Protein AF-A0A0F9GGP3-F1 (afdb_monomer)

Foldseek 3Di:
DKAKDKDFDPPLVVLVVPFFKKWKWKDLDQPDDTHTQDMDTRDPPDGIDITMRPPDDQNMKMKMWTFDVVVGDIDDIDRIDGGPPVVVVVVFVVCCVVVVDPDDFFFQWDFQFKTAGPPVCQLAQVVLVPDDDDWDWQADDDPQHDDIWTFPDPHCVNRMTGTPPGGPGTDDGPVD

Nearest PDB structures (foldseek):
  4bqb-assembly2_B  TM=5.424E-01  e=1.475E-01  Mus musculus
  4bqb-assembly1_A  TM=5.433E-01  e=2.310E-01  Mus musculus
  4bq8-assembly1_A  TM=5.332E-01  e=2.310E-01  Mus musculus
  1va9-assembly1_A  TM=5.231E-01  e=1.175E+00  Homo sapiens
  5e53-assembly1_A  TM=3.117E-01  e=3.058E-01  Gallus gallus

pLDDT: mean 79.37, std 13.9, range [37.78, 97.56]

Radius of gyration: 21.4 Å; Cα contacts (8 Å, |Δi|>4): 325; chains: 1; bounding box: 48×40×57 Å

Secondary structure (DSSP, 8-state):
--EEEEEE-SSHHHHTTT-SEEEEEEESSTTS--EEEEEEE--TT--EEEEEETT--TT-EEEEEEEETTTTEEPPPPPPB-TT-HHHHHHHHHHHHHHT-S----EEEE-SSEEEE--TTTSSGGGGTSS-S---EE---GGGTT--EEE--S--TTSEEEEESPPSSPPPBTT-

Structure (mmCIF, N/CA/C/O backbone):
data_AF-A0A0F9GGP3-F1
#
_entry.id   AF-A0A0F9GGP3-F1
#
loop_
_atom_site.group_PDB
_atom_site.id
_atom_site.type_symbol
_atom_site.label_atom_id
_atom_site.label_alt_id
_atom_site.label_comp_id
_atom_site.label_asym_id
_atom_site.label_entity_id
_atom_site.label_seq_id
_atom_site.pdbx_PDB_ins_code
_atom_site.Cartn_x
_atom_site.Cartn_y
_atom_site.Cartn_z
_atom_site.occupancy
_atom_site.B_iso_or_equiv
_atom_site.auth_seq_id
_atom_site.auth_comp_id
_atom_site.auth_asym_id
_atom_site.auth_atom_id
_atom_site.pdbx_PDB_model_num
ATOM 1 N N . MET A 1 1 ? -19.950 4.400 -3.913 1.00 64.69 1 MET A N 1
ATOM 2 C CA . MET A 1 1 ? -19.723 2.936 -3.900 1.00 64.69 1 MET A CA 1
ATOM 3 C C . MET A 1 1 ? -19.278 2.622 -2.486 1.00 64.69 1 MET A C 1
ATOM 5 O O . MET A 1 1 ? -18.591 3.452 -1.928 1.00 64.69 1 MET A O 1
ATOM 9 N N . SER A 1 2 ? -19.691 1.535 -1.847 1.00 83.62 2 SER A N 1
ATOM 10 C CA . SER A 1 2 ? -19.160 1.240 -0.509 1.00 83.62 2 SER A CA 1
ATOM 11 C C . SER A 1 2 ? -17.816 0.530 -0.630 1.00 83.62 2 SER A C 1
ATOM 13 O O . SER A 1 2 ? -17.654 -0.320 -1.507 1.00 83.62 2 SER A O 1
ATOM 15 N N . VAL A 1 3 ? -16.876 0.845 0.253 1.00 86.75 3 VAL A N 1
ATOM 16 C CA . VAL A 1 3 ? -15.602 0.126 0.384 1.00 86.75 3 VAL A CA 1
ATOM 17 C C . VAL A 1 3 ? -15.436 -0.371 1.816 1.00 86.75 3 VAL A C 1
ATOM 19 O O . VAL A 1 3 ? -15.905 0.270 2.755 1.00 86.75 3 VAL A O 1
ATOM 22 N N . THR A 1 4 ? -14.780 -1.518 1.985 1.00 89.31 4 THR A N 1
ATOM 23 C CA . THR A 1 4 ? -14.463 -2.076 3.305 1.00 89.31 4 THR A CA 1
ATOM 24 C C . THR A 1 4 ? -12.984 -1.875 3.589 1.00 89.31 4 THR A C 1
ATOM 26 O O . THR A 1 4 ? -12.130 -2.385 2.864 1.00 89.31 4 THR A O 1
ATOM 29 N N . ILE A 1 5 ? -12.687 -1.134 4.649 1.00 89.94 5 ILE A N 1
ATOM 30 C CA . ILE A 1 5 ? -11.338 -0.870 5.125 1.00 89.94 5 ILE A CA 1
ATOM 31 C C . ILE A 1 5 ? -10.988 -1.948 6.144 1.00 89.94 5 ILE A C 1
ATOM 33 O O . ILE A 1 5 ? -11.758 -2.195 7.069 1.00 89.94 5 ILE A O 1
ATOM 37 N N . ARG A 1 6 ? -9.827 -2.585 5.973 1.00 86.19 6 ARG A N 1
ATOM 38 C CA . ARG A 1 6 ? -9.302 -3.568 6.923 1.00 86.19 6 ARG A CA 1
ATOM 39 C C . ARG A 1 6 ? -8.158 -2.959 7.715 1.00 86.19 6 ARG A C 1
ATOM 41 O O . ARG A 1 6 ? -7.193 -2.500 7.110 1.00 86.19 6 ARG A O 1
ATOM 48 N N . ILE A 1 7 ? -8.281 -2.971 9.036 1.00 85.00 7 ILE A N 1
ATOM 49 C CA . ILE A 1 7 ? -7.268 -2.469 9.969 1.00 85.00 7 ILE A CA 1
ATOM 50 C C . ILE A 1 7 ? -6.814 -3.640 10.830 1.00 85.00 7 ILE A C 1
ATOM 52 O O . ILE A 1 7 ? -7.633 -4.445 11.277 1.00 85.00 7 ILE A O 1
ATOM 56 N N . VAL A 1 8 ? -5.503 -3.740 11.015 1.00 82.81 8 VAL A N 1
ATOM 57 C CA . VAL A 1 8 ? -4.880 -4.697 11.923 1.00 82.81 8 VAL A CA 1
ATOM 58 C C . VAL A 1 8 ? -4.453 -3.938 13.167 1.00 82.81 8 VAL A C 1
ATOM 60 O O . VAL A 1 8 ? -3.802 -2.899 13.058 1.00 82.81 8 VAL A O 1
ATOM 63 N N . VAL A 1 9 ? -4.844 -4.443 14.332 1.00 77.94 9 VAL A N 1
ATOM 64 C CA . VAL A 1 9 ? -4.465 -3.865 15.619 1.00 77.94 9 VAL A CA 1
ATOM 65 C C . VAL A 1 9 ? -3.603 -4.872 16.356 1.00 77.94 9 VAL A C 1
ATOM 67 O O . VAL A 1 9 ? -4.078 -5.913 16.804 1.00 77.94 9 VAL A O 1
ATOM 70 N N . GLU A 1 10 ? -2.321 -4.549 16.452 1.00 76.12 10 GLU A N 1
ATOM 71 C CA . GLU A 1 10 ? -1.369 -5.278 17.282 1.00 76.12 10 GLU A CA 1
ATOM 72 C C . GLU A 1 10 ? -1.505 -4.822 18.742 1.00 76.12 10 GLU A C 1
ATOM 74 O O . GLU A 1 10 ? -1.901 -3.682 19.013 1.00 76.12 10 GLU A O 1
ATOM 79 N N . ASP A 1 11 ? -1.206 -5.728 19.675 1.00 82.44 11 ASP A N 1
ATOM 80 C CA . ASP A 1 11 ? -1.225 -5.477 21.122 1.00 82.44 11 ASP A CA 1
ATOM 81 C C . ASP A 1 11 ? -2.558 -4.902 21.639 1.00 82.44 11 ASP A C 1
ATOM 83 O O . ASP A 1 11 ? -2.602 -3.930 22.393 1.00 82.44 11 ASP A O 1
ATOM 87 N N . ILE A 1 12 ? -3.678 -5.512 21.228 1.00 86.50 12 ILE A N 1
ATOM 88 C CA . ILE A 1 12 ? -5.038 -5.047 21.551 1.00 86.50 12 ILE A CA 1
ATOM 89 C C . ILE A 1 12 ? -5.278 -4.855 23.056 1.00 86.50 12 ILE A C 1
ATOM 91 O O . ILE A 1 12 ? -5.928 -3.888 23.451 1.00 86.50 12 ILE A O 1
ATOM 95 N N . ALA A 1 13 ? -4.702 -5.721 23.896 1.00 87.06 13 ALA A N 1
ATOM 96 C CA . ALA A 1 13 ? -4.795 -5.613 25.349 1.00 87.06 13 ALA A CA 1
ATOM 97 C C . ALA A 1 13 ? -4.205 -4.289 25.862 1.00 87.06 13 ALA A C 1
ATOM 99 O O . ALA A 1 13 ? -4.817 -3.638 26.703 1.00 87.06 13 ALA A O 1
ATOM 100 N N . ASP A 1 14 ? -3.075 -3.847 25.302 1.00 89.44 14 ASP A N 1
ATOM 101 C CA . ASP A 1 14 ? -2.443 -2.578 25.670 1.00 89.44 14 ASP A CA 1
ATOM 102 C C . ASP A 1 14 ? -3.229 -1.382 25.126 1.00 89.44 14 ASP A C 1
ATOM 104 O O . ASP A 1 14 ? -3.308 -0.339 25.777 1.00 89.44 14 ASP A O 1
ATOM 108 N N . LYS A 1 15 ? -3.839 -1.515 23.940 1.00 88.75 15 LYS A N 1
ATOM 109 C CA . LYS A 1 15 ? -4.694 -0.458 23.376 1.00 88.75 15 LYS A CA 1
ATOM 110 C C . LYS A 1 15 ? -5.930 -0.224 24.232 1.00 88.75 15 LYS A C 1
ATOM 112 O O . LYS A 1 15 ? -6.221 0.930 24.531 1.00 88.75 15 LYS A O 1
ATOM 117 N N . LEU A 1 16 ? -6.581 -1.294 24.685 1.00 92.94 16 LEU A N 1
ATOM 118 C CA . LEU A 1 16 ? -7.774 -1.242 25.534 1.00 92.94 16 LEU A CA 1
ATOM 119 C C . LEU A 1 16 ? -7.530 -0.617 26.919 1.00 92.94 16 LEU A C 1
ATOM 121 O O . LEU A 1 16 ? -8.485 -0.243 27.594 1.00 92.94 16 LEU A O 1
ATOM 125 N N . LEU A 1 17 ? -6.271 -0.456 27.350 1.00 93.38 17 LEU A N 1
ATOM 126 C CA . LEU A 1 17 ? -5.949 0.286 28.577 1.00 93.38 17 LEU A CA 1
ATOM 127 C C . LEU A 1 17 ? -6.175 1.798 28.440 1.00 93.38 17 LEU A C 1
ATOM 129 O O . LEU A 1 17 ? -6.270 2.491 29.454 1.00 93.38 17 LEU A O 1
ATOM 133 N N . ILE A 1 18 ? -6.183 2.315 27.207 1.00 93.81 18 ILE A N 1
ATOM 134 C CA . ILE A 1 18 ? -6.176 3.756 26.919 1.00 93.81 18 ILE A CA 1
ATOM 135 C C . ILE A 1 18 ? -7.315 4.157 25.975 1.00 93.81 18 ILE A C 1
ATOM 137 O O . ILE A 1 18 ? -7.807 5.274 26.096 1.00 93.81 18 ILE A O 1
ATOM 141 N N . PHE A 1 19 ? -7.702 3.282 25.046 1.00 96.62 19 PHE A N 1
ATOM 142 C CA . PHE A 1 19 ? -8.619 3.566 23.943 1.00 96.62 19 PHE A CA 1
ATOM 143 C C . PHE A 1 19 ? -9.738 2.529 23.857 1.00 96.62 19 PHE A C 1
ATOM 145 O O . PHE A 1 19 ? -9.515 1.352 24.142 1.00 96.62 19 PHE A O 1
ATOM 152 N N . ASP A 1 20 ? -10.906 2.942 23.373 1.00 96.12 20 ASP A N 1
ATOM 153 C CA . ASP A 1 20 ? -12.089 2.093 23.222 1.00 96.12 20 ASP A CA 1
ATOM 154 C C . ASP A 1 20 ? -12.564 1.972 21.771 1.00 96.12 20 ASP A C 1
ATOM 156 O O . ASP A 1 20 ? -13.325 1.054 21.454 1.00 96.12 20 ASP A O 1
ATOM 160 N N . GLU A 1 21 ? -12.077 2.818 20.861 1.00 96.75 21 GLU A N 1
ATOM 161 C CA . GLU A 1 21 ? -12.477 2.769 19.458 1.00 96.75 21 GLU A CA 1
ATOM 162 C C . GLU A 1 21 ? -11.364 3.111 18.458 1.00 96.75 21 GLU A C 1
ATOM 164 O O . GLU A 1 21 ? -10.323 3.699 18.766 1.00 96.75 21 GLU A O 1
ATOM 169 N N . ILE A 1 22 ? -11.611 2.721 17.209 1.00 97.50 22 ILE A N 1
ATOM 170 C CA . ILE A 1 22 ? -10.866 3.118 16.021 1.00 97.50 22 ILE A CA 1
ATOM 171 C C . ILE A 1 22 ? -11.701 4.151 15.279 1.00 97.50 22 ILE A C 1
ATOM 173 O O . ILE A 1 22 ? -12.819 3.862 14.857 1.00 97.50 22 ILE A O 1
ATOM 177 N N . GLU A 1 23 ? -11.132 5.319 15.010 1.00 97.56 23 GLU A N 1
ATOM 178 C CA . GLU A 1 23 ? -11.730 6.279 14.093 1.00 97.56 23 GLU A CA 1
ATOM 179 C C . GLU A 1 23 ? -11.112 6.152 12.702 1.00 97.56 23 GLU A C 1
ATOM 181 O O . GLU A 1 23 ? -9.891 6.228 12.536 1.00 97.56 23 GLU A O 1
ATOM 186 N N . LEU A 1 24 ? -11.956 6.042 11.677 1.00 97.31 24 LEU A N 1
ATOM 187 C CA . LEU A 1 24 ? -11.548 6.073 10.278 1.00 97.31 24 LEU A CA 1
ATOM 188 C C . LEU A 1 24 ? -11.794 7.459 9.684 1.00 97.31 2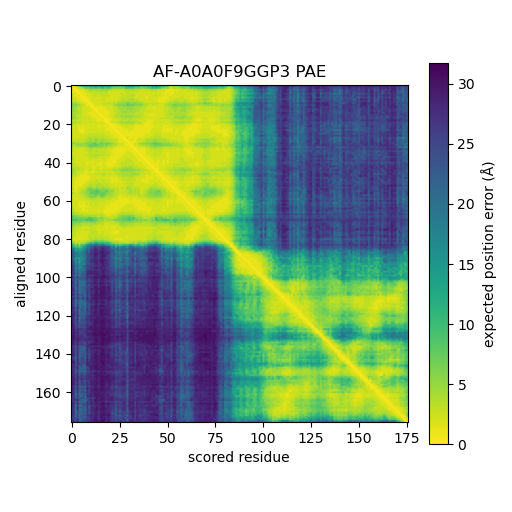4 LEU A C 1
ATOM 190 O O . LEU A 1 24 ? -12.902 7.997 9.738 1.00 97.31 24 LEU A O 1
ATOM 194 N N . HIS A 1 25 ? -10.771 8.001 9.035 1.00 97.44 25 HIS A N 1
ATOM 195 C CA . HIS A 1 25 ? -10.789 9.318 8.413 1.00 97.44 25 HIS A CA 1
ATOM 196 C C . HIS A 1 25 ? -10.481 9.229 6.924 1.00 97.44 25 HIS A C 1
ATOM 198 O O . HIS A 1 25 ? -9.673 8.403 6.504 1.00 97.44 25 HIS A O 1
ATOM 204 N N . ARG A 1 26 ? -11.084 10.105 6.116 1.00 96.06 26 ARG A N 1
ATOM 205 C CA . ARG A 1 26 ? -11.002 10.077 4.650 1.00 96.06 26 ARG A CA 1
ATOM 206 C C . ARG A 1 26 ? -10.658 11.434 4.043 1.00 96.06 26 ARG A C 1
ATOM 208 O O . ARG A 1 26 ? -11.156 12.458 4.501 1.00 96.06 26 ARG A O 1
ATOM 215 N N . SER A 1 27 ? -9.900 11.426 2.946 1.00 94.38 27 SER A N 1
ATOM 216 C CA . SER A 1 27 ? -9.634 12.591 2.096 1.00 94.38 27 SER A CA 1
ATOM 217 C C . SER A 1 27 ? -9.700 12.266 0.598 1.00 94.38 27 SER A C 1
ATOM 219 O O . SER A 1 27 ? -9.505 11.126 0.174 1.00 94.38 27 SER A O 1
ATOM 221 N N . ASP A 1 28 ? -9.926 13.290 -0.227 1.00 87.75 28 ASP A N 1
ATOM 222 C CA . ASP A 1 28 ? -9.851 13.194 -1.692 1.00 87.75 28 ASP A CA 1
ATOM 223 C C . ASP A 1 28 ? -8.406 13.213 -2.211 1.00 87.75 28 ASP A C 1
ATOM 225 O O . ASP A 1 28 ? -8.117 12.739 -3.312 1.00 87.75 28 ASP A O 1
ATOM 229 N N . THR A 1 29 ? -7.468 13.744 -1.421 1.00 83.50 29 THR A N 1
ATOM 230 C CA . THR A 1 29 ? -6.058 13.893 -1.806 1.00 83.50 29 THR A CA 1
ATOM 231 C C . THR A 1 29 ? -5.131 13.440 -0.683 1.00 83.50 29 THR A C 1
ATOM 233 O O . THR A 1 29 ? -5.513 13.429 0.481 1.00 83.50 29 THR A O 1
ATOM 236 N N . LEU A 1 30 ? -3.892 13.072 -1.026 1.00 79.62 30 LEU A N 1
ATOM 237 C CA . LEU A 1 30 ? -2.929 12.518 -0.068 1.00 79.62 30 LEU A CA 1
ATOM 238 C C . LEU A 1 30 ? -2.638 13.477 1.100 1.00 79.62 30 LEU A C 1
ATOM 240 O O . LEU A 1 30 ? -2.655 13.058 2.254 1.00 79.62 30 LEU A O 1
ATOM 244 N N . GLY A 1 31 ? -2.390 14.754 0.795 1.00 81.69 31 GLY A N 1
ATOM 245 C CA . GLY A 1 31 ? -2.094 15.807 1.776 1.00 81.69 31 GLY A CA 1
ATOM 246 C C . GLY A 1 31 ? -3.290 16.698 2.115 1.00 81.69 31 GLY A C 1
ATOM 247 O O . GLY A 1 31 ? -3.097 17.792 2.636 1.00 81.69 31 GLY A O 1
ATOM 248 N N . GLY A 1 32 ? -4.504 16.282 1.747 1.00 86.00 32 GLY A N 1
ATOM 249 C CA . GLY A 1 32 ? -5.716 17.055 1.992 1.00 86.00 32 GLY A CA 1
ATOM 250 C C . GLY A 1 32 ? -6.162 17.023 3.451 1.00 86.00 32 GLY A C 1
ATOM 251 O O . GLY A 1 32 ? -5.552 16.380 4.305 1.00 86.00 32 GLY A O 1
ATOM 252 N N . SER A 1 33 ? -7.279 17.697 3.726 1.00 94.56 33 SER A N 1
ATOM 253 C CA . SER A 1 33 ? -7.974 17.548 5.005 1.00 94.56 33 SER A CA 1
ATOM 254 C C . SER A 1 33 ? -8.637 16.171 5.064 1.00 94.56 33 SER A C 1
ATOM 256 O O . SER A 1 33 ? -9.284 15.752 4.098 1.00 94.56 33 SER A O 1
ATOM 258 N N . TYR A 1 34 ? -8.428 15.465 6.173 1.00 96.69 34 TYR A N 1
ATOM 259 C CA . TYR A 1 34 ? -9.063 14.186 6.464 1.00 96.69 34 TYR A CA 1
ATOM 260 C C . TYR A 1 34 ? -10.235 14.437 7.410 1.00 96.69 34 TYR A C 1
ATOM 262 O O . TYR A 1 34 ? -10.066 15.101 8.430 1.00 96.69 34 TYR A O 1
ATOM 270 N N . ALA A 1 35 ? -11.412 13.928 7.056 1.00 97.06 35 ALA A N 1
ATOM 271 C CA . ALA A 1 35 ? -12.613 14.004 7.880 1.00 97.06 35 ALA A CA 1
ATOM 272 C C . ALA A 1 35 ? -12.983 12.611 8.388 1.00 97.06 35 ALA A C 1
ATOM 274 O O . ALA A 1 35 ? -12.889 11.645 7.627 1.00 97.06 35 ALA A O 1
ATOM 275 N N . GLN A 1 36 ? -13.432 12.514 9.637 1.00 97.00 36 GLN A N 1
ATOM 276 C CA . GLN A 1 36 ? -13.941 11.271 10.206 1.00 97.00 36 GLN A CA 1
ATOM 277 C C . GLN A 1 36 ? -15.177 10.809 9.428 1.00 97.00 36 GLN A C 1
ATOM 279 O O . GLN A 1 36 ? -16.073 11.601 9.130 1.00 97.00 36 GLN A O 1
ATOM 284 N N . VAL A 1 37 ? -15.204 9.529 9.070 1.00 96.88 37 VAL A N 1
ATOM 285 C CA . VAL A 1 37 ? -16.282 8.926 8.271 1.00 96.88 37 VAL A CA 1
ATOM 286 C C . VAL A 1 37 ? -16.928 7.722 8.941 1.00 96.88 37 VAL A C 1
ATOM 288 O O . VAL A 1 37 ? -18.059 7.393 8.593 1.00 96.88 37 VAL A O 1
ATOM 291 N N . ALA A 1 38 ? -16.237 7.069 9.875 1.00 96.38 38 ALA A N 1
ATOM 292 C CA . ALA A 1 38 ? -16.747 5.921 10.615 1.00 96.38 38 ALA A CA 1
ATOM 293 C C . ALA A 1 38 ? -15.944 5.700 11.905 1.00 96.38 38 ALA A C 1
ATOM 295 O O . ALA A 1 38 ? -14.806 6.166 12.011 1.00 96.38 38 ALA A O 1
ATOM 296 N N . THR A 1 39 ? -16.531 4.957 12.840 1.00 96.31 39 THR A N 1
ATOM 297 C CA . THR A 1 39 ? -15.856 4.412 14.023 1.00 96.31 39 THR A CA 1
ATOM 298 C C . THR A 1 39 ? -16.128 2.918 14.152 1.00 96.31 39 THR A C 1
ATOM 300 O O . THR A 1 39 ? -17.070 2.402 13.546 1.00 96.31 39 THR A O 1
ATOM 303 N N . GLU A 1 40 ? -15.280 2.225 14.902 1.00 97.06 40 GLU A N 1
ATOM 304 C CA . GLU A 1 40 ? -15.423 0.807 15.231 1.00 97.06 40 GLU A CA 1
ATOM 305 C C . GLU A 1 40 ? -14.885 0.559 16.639 1.00 97.06 40 GLU A C 1
ATOM 307 O O . GLU A 1 40 ? -13.778 0.996 16.954 1.00 97.06 40 GLU A O 1
ATOM 312 N N . SER A 1 41 ? -15.643 -0.138 17.483 1.00 96.94 41 SER A N 1
ATOM 313 C CA . SER A 1 41 ? -15.221 -0.408 18.860 1.00 96.94 41 SER A CA 1
ATOM 314 C C . SER A 1 41 ? -14.070 -1.410 18.894 1.00 96.94 41 SER A C 1
ATOM 316 O O . SER A 1 41 ? -14.088 -2.421 18.192 1.00 96.94 41 SER A O 1
ATOM 318 N N . LEU A 1 42 ? -13.081 -1.153 19.746 1.00 94.94 42 LEU A N 1
ATOM 319 C CA . LEU A 1 42 ? -12.057 -2.129 20.089 1.00 94.94 42 LEU A CA 1
ATOM 320 C C . LEU A 1 42 ? -12.679 -3.241 20.942 1.00 94.94 42 LEU A C 1
ATOM 322 O O . LEU A 1 42 ? -13.591 -3.020 21.736 1.00 94.94 42 LEU A O 1
ATOM 326 N N . VAL A 1 43 ? -12.190 -4.463 20.754 1.00 94.50 43 VAL A N 1
ATOM 327 C CA . VAL A 1 43 ? -12.744 -5.676 21.364 1.00 94.50 43 VAL A CA 1
ATOM 328 C C . VAL A 1 43 ? -11.574 -6.544 21.790 1.00 94.50 43 VAL A C 1
ATOM 330 O O . VAL A 1 43 ? -10.616 -6.698 21.034 1.00 94.50 43 VAL A O 1
ATOM 333 N N . GLU A 1 44 ? -11.642 -7.091 22.999 1.00 90.75 44 GLU A N 1
ATOM 334 C CA . GLU A 1 44 ? -10.621 -8.002 23.517 1.00 90.75 44 GLU A CA 1
ATOM 335 C C . GLU A 1 44 ? -10.440 -9.210 22.582 1.00 90.75 44 GLU A C 1
ATOM 337 O O . GLU A 1 44 ? -11.394 -9.681 21.961 1.00 90.75 44 GLU A O 1
ATOM 342 N N . ASP A 1 45 ? -9.198 -9.674 22.437 1.00 85.69 45 ASP A N 1
ATOM 343 C CA . ASP A 1 45 ? -8.804 -10.776 21.546 1.00 85.69 45 ASP A CA 1
ATOM 344 C C . ASP A 1 45 ? -9.141 -10.588 20.049 1.00 85.69 45 ASP A C 1
ATOM 346 O O . ASP A 1 45 ? -9.019 -11.527 19.253 1.00 85.69 45 ASP A O 1
ATOM 350 N N . GLN A 1 46 ? -9.511 -9.377 19.615 1.00 85.44 46 GLN A N 1
ATOM 351 C CA . GLN A 1 46 ? -9.749 -9.071 18.207 1.00 85.44 46 GLN A CA 1
ATOM 352 C C . GLN A 1 46 ? -8.547 -8.374 17.564 1.00 85.44 46 GLN A C 1
ATOM 354 O O . GLN A 1 46 ? -8.090 -7.318 17.985 1.00 85.44 46 GLN A O 1
ATOM 359 N N . PHE A 1 47 ? -8.066 -8.970 16.475 1.00 72.19 47 PHE A N 1
ATOM 360 C CA . PHE A 1 47 ? -6.894 -8.488 15.740 1.00 72.19 47 PHE A CA 1
ATOM 361 C C . PHE A 1 47 ? -7.250 -7.815 14.405 1.00 72.19 47 PHE A C 1
ATOM 363 O O . PHE A 1 47 ? -6.561 -6.905 13.948 1.00 72.19 47 PHE A O 1
ATOM 370 N N . TYR A 1 48 ? -8.338 -8.259 13.765 1.00 83.69 48 TYR A N 1
ATOM 371 C CA . TYR A 1 48 ? -8.771 -7.784 12.450 1.00 83.69 48 TYR A CA 1
ATOM 372 C C . TYR A 1 48 ? -10.079 -7.002 12.561 1.00 83.69 48 TYR A C 1
ATOM 374 O O . TYR A 1 48 ? -11.096 -7.539 13.001 1.00 83.69 48 TYR A O 1
ATOM 382 N N . TYR A 1 49 ? -10.074 -5.764 12.079 1.00 89.75 49 TYR A N 1
ATOM 383 C CA . TYR A 1 49 ? -11.241 -4.884 12.042 1.00 89.75 49 TYR A CA 1
ATOM 384 C C . TYR A 1 49 ? -11.650 -4.606 10.600 1.00 89.75 49 TYR A C 1
ATOM 386 O O . TYR A 1 49 ? -10.800 -4.509 9.712 1.00 89.75 49 TYR A O 1
ATOM 394 N N . SER A 1 50 ? -12.956 -4.516 10.351 1.00 91.88 50 SER A N 1
ATOM 395 C CA . SER A 1 50 ? -13.525 -4.279 9.020 1.00 91.88 50 SER A CA 1
ATOM 396 C C . SER A 1 50 ? -14.557 -3.162 9.079 1.00 91.88 50 SER A C 1
ATOM 398 O O . SER A 1 50 ? -15.696 -3.397 9.458 1.00 91.88 50 SER A O 1
ATOM 400 N N . ILE A 1 51 ? -14.167 -1.968 8.640 1.00 94.94 51 ILE A N 1
ATOM 401 C CA . ILE A 1 51 ? -14.996 -0.760 8.704 1.00 94.94 51 ILE A CA 1
ATOM 402 C C . ILE A 1 51 ? -15.556 -0.464 7.313 1.00 94.94 51 ILE A C 1
ATOM 404 O O . ILE A 1 51 ? -14.806 -0.385 6.337 1.00 94.94 51 ILE A O 1
ATOM 408 N N . VAL A 1 52 ? -16.874 -0.307 7.193 1.00 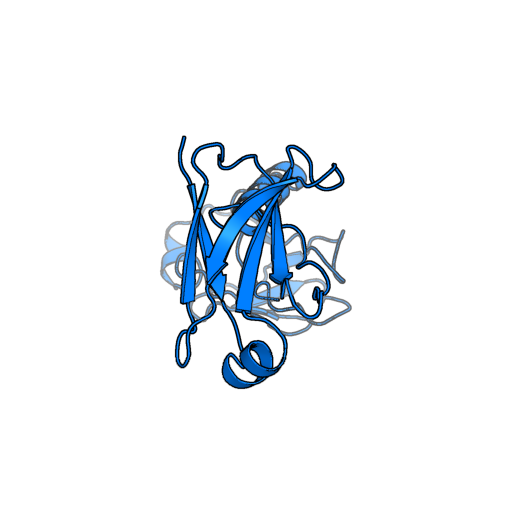93.62 52 VAL A N 1
ATOM 409 C CA . VAL A 1 52 ? -17.527 0.010 5.914 1.00 93.62 52 VAL A CA 1
ATOM 410 C C . VAL A 1 52 ? -17.673 1.520 5.755 1.00 93.62 52 VAL A C 1
ATOM 412 O O . VAL A 1 52 ? -18.360 2.167 6.537 1.00 93.62 52 VAL A O 1
ATOM 415 N N . ASP A 1 53 ? -17.096 2.073 4.688 1.00 94.00 53 ASP A N 1
ATOM 416 C CA . ASP A 1 53 ? -17.317 3.459 4.274 1.00 94.00 53 ASP A CA 1
ATOM 417 C C . ASP A 1 53 ? -18.242 3.506 3.049 1.00 94.00 53 ASP A C 1
ATOM 419 O O . ASP A 1 53 ? -17.861 3.137 1.933 1.00 94.00 53 ASP A O 1
ATOM 423 N N . SER A 1 54 ? -19.473 3.982 3.251 1.00 91.25 54 SER A N 1
ATOM 424 C CA . SER A 1 54 ? -20.504 4.077 2.209 1.00 91.25 54 SER A CA 1
ATOM 425 C C . SER A 1 54 ? -20.230 5.167 1.163 1.00 91.25 54 SER A C 1
ATOM 427 O O . SER A 1 54 ? -20.706 5.063 0.028 1.00 91.25 54 SER A O 1
ATOM 429 N N . GLY A 1 55 ? -19.447 6.192 1.518 1.00 87.94 55 GLY A N 1
ATOM 430 C CA . GLY A 1 55 ? -19.066 7.292 0.626 1.00 87.94 55 GLY A CA 1
ATOM 431 C C . GLY A 1 55 ? -17.698 7.108 -0.036 1.00 87.94 55 GLY A C 1
ATOM 432 O O . GLY A 1 55 ? -17.227 8.015 -0.726 1.00 87.94 55 GLY A O 1
ATOM 433 N N . GLY A 1 56 ? -17.042 5.978 0.220 1.00 87.00 56 GLY A N 1
ATOM 434 C CA . GLY A 1 56 ? -15.686 5.714 -0.228 1.00 87.00 56 GLY A CA 1
ATOM 435 C C . GLY A 1 56 ? -15.575 5.287 -1.688 1.00 87.00 56 GLY A C 1
ATOM 436 O O . GLY A 1 56 ? -16.555 5.057 -2.391 1.00 87.00 56 GLY A O 1
ATOM 437 N N . ASP A 1 57 ? -14.341 5.191 -2.165 1.00 82.25 57 ASP A N 1
ATOM 438 C CA . ASP A 1 57 ? -13.978 4.537 -3.422 1.00 82.25 57 ASP A CA 1
ATOM 439 C C . ASP A 1 57 ? -12.455 4.309 -3.458 1.00 82.25 57 ASP A C 1
ATOM 441 O O . ASP A 1 57 ? -11.720 4.742 -2.568 1.00 82.25 57 ASP A O 1
ATOM 445 N N . ILE A 1 58 ? -11.962 3.642 -4.504 1.00 77.44 58 ILE A N 1
ATOM 446 C CA . ILE A 1 58 ? -10.534 3.317 -4.686 1.00 77.44 58 ILE A CA 1
ATOM 447 C C . ILE A 1 58 ? -9.615 4.549 -4.850 1.00 77.44 58 ILE A C 1
ATOM 449 O O . ILE A 1 58 ? -8.387 4.445 -4.785 1.00 77.44 58 ILE A O 1
ATOM 453 N N . ASN A 1 59 ? -10.174 5.733 -5.099 1.00 81.31 59 ASN A N 1
ATOM 454 C CA . ASN A 1 59 ? -9.434 6.983 -5.237 1.00 81.31 59 ASN A CA 1
ATOM 455 C C . ASN A 1 59 ? -9.371 7.797 -3.943 1.00 81.31 59 ASN A C 1
ATOM 457 O O . ASN A 1 59 ? -8.581 8.744 -3.886 1.00 81.31 59 ASN A O 1
ATOM 461 N N . LYS A 1 60 ? -10.139 7.429 -2.917 1.00 84.19 60 LYS A N 1
ATOM 462 C CA . LYS A 1 60 ? -10.088 8.077 -1.608 1.00 84.19 60 LYS A CA 1
ATOM 463 C C . LYS A 1 60 ? -8.865 7.624 -0.822 1.00 84.19 60 LYS A C 1
ATOM 465 O O . LYS A 1 60 ? -8.415 6.484 -0.939 1.00 84.19 60 LYS A O 1
ATOM 470 N N . TRP A 1 61 ? -8.322 8.548 -0.043 1.00 89.19 61 TRP A N 1
ATOM 471 C CA . TRP A 1 61 ? -7.252 8.299 0.911 1.00 89.19 61 TRP A CA 1
ATOM 472 C C . TRP A 1 61 ? -7.829 8.155 2.307 1.00 89.19 61 TRP A C 1
ATOM 474 O O . TRP A 1 61 ? -8.779 8.855 2.647 1.00 89.19 61 TRP A O 1
ATOM 484 N N . TYR A 1 62 ? -7.227 7.288 3.108 1.00 93.38 62 TYR A N 1
ATOM 485 C CA . TYR A 1 62 ? -7.676 6.958 4.448 1.00 93.38 62 TYR A CA 1
ATOM 486 C C . TYR A 1 62 ? -6.542 7.079 5.454 1.00 93.38 62 TYR A C 1
ATOM 488 O O . TYR A 1 62 ? -5.384 6.842 5.119 1.00 93.38 62 TYR A O 1
ATOM 496 N N . LYS A 1 63 ? -6.900 7.436 6.681 1.00 94.88 63 LYS A N 1
ATOM 497 C CA . LYS A 1 63 ? -6.080 7.323 7.888 1.00 94.88 63 LYS A CA 1
ATOM 498 C C . LYS A 1 63 ? -6.951 6.750 8.990 1.00 94.88 63 LYS A C 1
ATOM 500 O O . LYS A 1 63 ? -8.166 6.942 8.956 1.00 94.88 63 LYS A O 1
ATOM 505 N N . TYR A 1 64 ? -6.346 6.101 9.969 1.00 95.75 64 TYR A N 1
ATOM 506 C CA . TYR A 1 64 ? -7.046 5.753 11.199 1.00 95.75 64 TYR A CA 1
ATOM 507 C C . TYR A 1 64 ? -6.269 6.230 12.423 1.00 95.75 64 TYR A C 1
ATOM 509 O O . TYR A 1 64 ? -5.082 6.542 12.323 1.00 95.75 64 TYR A O 1
ATOM 517 N N . ARG A 1 65 ? -6.947 6.308 13.563 1.00 95.50 65 ARG A N 1
ATOM 518 C CA . ARG A 1 65 ? -6.345 6.511 14.887 1.00 95.50 65 ARG A CA 1
ATOM 519 C C . ARG A 1 65 ? -7.171 5.782 15.941 1.00 95.50 65 ARG A C 1
ATOM 521 O O . ARG A 1 65 ? -8.327 5.457 15.681 1.00 95.50 65 ARG A O 1
ATOM 528 N N . PHE A 1 66 ? -6.586 5.561 17.109 1.00 96.88 66 PHE A N 1
ATOM 529 C CA . PHE A 1 66 ? -7.304 5.084 18.286 1.00 96.88 66 PHE A CA 1
ATOM 530 C C . PHE A 1 66 ? -7.822 6.270 19.096 1.00 96.88 66 PHE A C 1
ATOM 532 O O . PHE A 1 66 ? -7.131 7.290 19.206 1.00 96.88 66 PHE A O 1
ATOM 539 N N . HIS A 1 67 ? -9.027 6.135 19.635 1.00 96.62 67 HIS A N 1
ATOM 540 C CA . HIS A 1 67 ? -9.735 7.184 20.354 1.00 96.62 67 HIS A CA 1
ATOM 541 C C . HIS A 1 67 ? -10.330 6.655 21.664 1.00 96.62 67 HIS A C 1
ATOM 543 O O . HIS A 1 67 ? -10.612 5.467 21.793 1.00 96.62 67 HIS A O 1
ATOM 549 N N . GLN A 1 68 ? -10.455 7.564 22.627 1.00 95.62 68 GLN A N 1
ATOM 550 C CA . GLN A 1 68 ? -11.202 7.436 23.872 1.00 95.62 68 GLN A CA 1
ATOM 551 C C . GLN A 1 68 ? -11.900 8.771 24.101 1.00 95.62 68 GLN A C 1
ATOM 553 O O . GLN A 1 68 ? -11.223 9.804 24.111 1.00 95.62 68 GLN A O 1
ATOM 558 N N . ASP A 1 69 ? -13.212 8.770 24.332 1.00 90.75 69 ASP A N 1
ATOM 559 C CA . ASP A 1 69 ? -13.947 10.024 24.556 1.00 90.75 69 ASP A CA 1
ATOM 560 C C . ASP A 1 69 ? -13.731 10.549 25.989 1.00 90.75 69 ASP A C 1
ATOM 562 O O . ASP A 1 69 ? -13.537 11.747 26.222 1.00 90.75 69 ASP A O 1
ATOM 566 N N . VAL A 1 70 ? -13.692 9.640 26.977 1.00 86.06 70 VAL A N 1
ATOM 567 C CA . VAL A 1 70 ? -13.532 9.986 28.400 1.00 86.06 70 VAL A CA 1
ATOM 568 C C . VAL A 1 70 ? -12.566 9.033 29.129 1.00 86.06 70 VAL A C 1
ATOM 570 O O . VAL A 1 70 ? -12.895 7.857 29.283 1.00 86.06 70 VAL A O 1
ATOM 573 N N . PRO A 1 71 ? -11.427 9.530 29.662 1.00 87.50 71 PRO A N 1
ATOM 574 C CA . PRO A 1 71 ? -10.854 10.848 29.377 1.00 87.50 71 PRO A CA 1
ATOM 575 C C . PRO A 1 71 ? -10.484 10.966 27.895 1.00 87.50 71 PRO A C 1
ATOM 577 O O . PRO A 1 71 ? -10.069 9.982 27.292 1.00 87.50 71 PRO A O 1
ATOM 580 N N . LEU A 1 72 ? -10.592 12.173 27.333 1.00 93.31 72 LEU A N 1
ATOM 581 C CA . LEU A 1 72 ? -10.292 12.387 25.920 1.00 93.31 72 LEU A CA 1
ATOM 582 C C . LEU A 1 72 ? -8.831 12.035 25.619 1.00 93.31 72 LEU A C 1
ATOM 584 O O . LEU A 1 72 ? -7.916 12.749 26.043 1.00 93.31 72 LEU A O 1
ATOM 588 N N . ALA A 1 73 ? -8.621 10.975 24.847 1.00 94.56 73 ALA A N 1
ATOM 589 C CA . ALA A 1 73 ? -7.310 10.544 24.391 1.00 94.56 73 ALA A CA 1
ATOM 590 C C . ALA A 1 73 ? -7.372 10.164 22.912 1.00 94.56 73 ALA A C 1
ATOM 592 O O . ALA A 1 73 ? -8.314 9.535 22.445 1.00 94.56 73 ALA A O 1
ATOM 593 N N . ASN A 1 74 ? -6.346 10.555 22.159 1.00 94.94 74 ASN A N 1
ATOM 594 C CA . ASN A 1 74 ? -6.185 10.162 20.766 1.00 94.94 74 ASN A CA 1
ATOM 595 C C . ASN A 1 74 ? -4.759 9.669 20.561 1.00 94.94 74 ASN A C 1
ATOM 597 O O . ASN A 1 74 ? -3.818 10.307 21.037 1.00 94.94 74 ASN A O 1
ATOM 601 N N . SER A 1 75 ? -4.595 8.577 19.820 1.00 93.50 75 SER A N 1
ATOM 602 C CA . SER A 1 75 ? -3.289 8.237 19.266 1.00 93.50 75 SER A CA 1
ATOM 603 C C . SER A 1 75 ? -2.923 9.185 18.122 1.00 93.50 75 SER A C 1
ATOM 605 O O . SER A 1 75 ? -3.775 9.889 17.564 1.00 93.50 75 SER A O 1
ATOM 607 N N . ASP A 1 76 ? -1.660 9.131 17.703 1.00 92.62 76 ASP A N 1
ATOM 608 C CA . ASP A 1 76 ? -1.273 9.654 16.398 1.00 92.62 76 ASP A CA 1
ATOM 609 C C . ASP A 1 76 ? -2.045 8.935 15.282 1.00 92.62 76 ASP A C 1
ATOM 611 O O . ASP A 1 76 ? -2.496 7.791 15.432 1.00 92.62 76 ASP A O 1
ATOM 615 N N . TYR A 1 77 ? -2.205 9.622 14.153 1.00 91.31 77 TYR A N 1
ATOM 616 C CA . TYR A 1 77 ? -2.771 9.017 12.954 1.00 91.31 77 TYR A CA 1
ATOM 617 C C . TYR A 1 77 ? -1.801 8.018 12.328 1.00 91.31 77 TYR A C 1
ATOM 619 O O . TYR A 1 77 ? -0.594 8.252 12.290 1.00 91.31 77 TYR A O 1
ATOM 627 N N . SER A 1 78 ? -2.358 6.977 11.715 1.00 87.25 78 SER A N 1
ATOM 628 C CA . SER A 1 78 ? -1.636 6.123 10.781 1.00 87.25 78 SER A CA 1
ATOM 629 C C . SER A 1 78 ? -1.084 6.921 9.595 1.00 87.25 78 SER A C 1
ATOM 631 O O . SER A 1 78 ? -1.585 7.999 9.231 1.00 87.25 78 SER A O 1
ATOM 633 N N . ASP A 1 79 ? -0.127 6.316 8.895 1.00 84.62 79 ASP A N 1
ATOM 634 C CA . ASP A 1 79 ? 0.221 6.769 7.556 1.00 8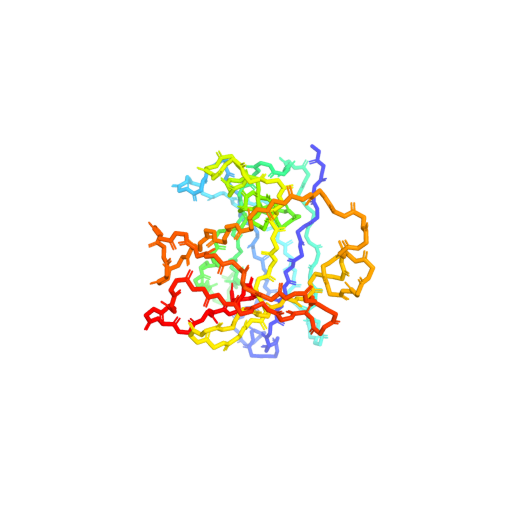4.62 79 ASP A CA 1
ATOM 635 C C . ASP A 1 79 ? -1.003 6.706 6.629 1.00 84.62 79 ASP A C 1
ATOM 637 O O . ASP A 1 79 ? -1.863 5.828 6.782 1.00 84.62 79 ASP A O 1
ATOM 641 N N . PRO A 1 80 ? -1.133 7.647 5.677 1.00 86.88 80 PRO A N 1
ATOM 642 C CA . PRO A 1 80 ? -2.244 7.633 4.746 1.00 86.88 80 PRO A CA 1
ATOM 643 C C . PRO A 1 80 ? -2.146 6.496 3.722 1.00 86.88 80 PRO A C 1
ATOM 645 O O . PRO A 1 80 ? -1.117 6.296 3.079 1.00 86.88 80 PRO A O 1
ATOM 648 N N . PHE A 1 81 ? -3.261 5.803 3.499 1.00 80.25 81 PHE A N 1
ATOM 649 C CA . PHE A 1 81 ? -3.365 4.646 2.605 1.00 80.25 81 PHE A CA 1
ATOM 650 C C . PHE A 1 81 ? -4.609 4.717 1.703 1.00 80.25 81 PHE A C 1
ATOM 652 O O . PHE A 1 81 ? -5.421 5.634 1.797 1.00 80.25 81 PHE A O 1
ATOM 659 N N . ARG A 1 82 ? -4.765 3.752 0.788 1.00 81.06 82 ARG A N 1
ATOM 660 C CA . ARG A 1 82 ? -5.972 3.565 -0.039 1.00 81.06 82 ARG A CA 1
ATOM 661 C C . ARG A 1 82 ? -6.459 2.121 0.047 1.00 81.06 82 ARG A C 1
ATOM 663 O O . ARG A 1 82 ? -5.649 1.215 0.242 1.00 81.06 82 ARG A O 1
ATOM 670 N N . VAL A 1 83 ? -7.757 1.910 -0.157 1.00 69.94 83 VAL A N 1
ATOM 671 C CA . VAL A 1 83 ? -8.373 0.570 -0.203 1.00 69.94 83 VAL A CA 1
ATOM 672 C C . VAL A 1 83 ? -7.817 -0.237 -1.388 1.00 69.94 83 VAL A C 1
ATOM 674 O O . VAL A 1 83 ? -7.551 0.343 -2.436 1.00 69.94 83 VAL A O 1
ATOM 677 N N . ASP A 1 84 ? -7.626 -1.553 -1.223 1.00 59.97 84 ASP A N 1
ATOM 678 C CA . ASP A 1 84 ? -7.099 -2.511 -2.224 1.00 59.97 84 ASP A CA 1
ATOM 679 C C . ASP A 1 84 ? -5.605 -2.400 -2.607 1.00 59.97 84 ASP A C 1
ATOM 681 O O . ASP A 1 84 ? -5.190 -2.834 -3.684 1.00 59.97 84 ASP A O 1
ATOM 685 N N . GLY A 1 85 ? -4.736 -1.866 -1.739 1.00 49.69 85 GLY A N 1
ATOM 686 C CA . GLY A 1 85 ? -3.279 -1.984 -1.946 1.00 49.69 85 GLY A CA 1
ATOM 687 C C . GLY A 1 85 ? -2.768 -1.282 -3.216 1.00 49.69 85 GLY A C 1
ATOM 688 O O . GLY A 1 85 ? -1.774 -1.695 -3.828 1.00 49.69 85 GLY A O 1
ATOM 689 N N . VAL A 1 86 ? -3.451 -0.205 -3.627 1.00 46.41 86 VAL A N 1
ATOM 690 C CA . VAL A 1 86 ? -3.178 0.578 -4.846 1.00 46.41 86 VAL A CA 1
ATOM 691 C C . VAL A 1 86 ? -1.736 1.089 -4.903 1.00 46.41 86 VAL A C 1
ATOM 693 O O . VAL A 1 86 ? -1.240 1.355 -5.991 1.00 46.41 86 VAL A O 1
ATOM 696 N N . THR A 1 87 ? -1.019 1.171 -3.782 1.00 51.28 87 THR A N 1
ATOM 697 C CA . THR A 1 87 ? 0.418 1.479 -3.737 1.00 51.28 87 THR A CA 1
ATOM 698 C C . THR A 1 87 ? 1.250 0.493 -4.555 1.00 51.28 87 THR A C 1
ATOM 700 O O . THR A 1 87 ? 2.032 0.932 -5.393 1.00 51.28 87 THR A O 1
ATOM 703 N N . ARG A 1 88 ? 1.037 -0.826 -4.439 1.00 49.88 88 ARG A N 1
ATOM 704 C CA . ARG A 1 88 ? 1.792 -1.833 -5.215 1.00 49.88 88 ARG A CA 1
ATOM 705 C C . ARG A 1 88 ? 1.394 -1.870 -6.686 1.00 49.88 88 ARG A C 1
ATOM 707 O O . ARG A 1 88 ? 2.249 -1.978 -7.563 1.00 49.88 88 ARG A O 1
ATOM 714 N N . LEU A 1 89 ? 0.097 -1.795 -6.986 1.00 50.28 89 LEU A N 1
ATOM 715 C CA . LEU A 1 89 ? -0.383 -1.786 -8.371 1.00 50.28 89 LEU A CA 1
ATOM 716 C C . LEU A 1 89 ? 0.007 -0.489 -9.098 1.00 50.28 89 LEU A C 1
ATOM 718 O O . LEU A 1 89 ? 0.480 -0.570 -10.230 1.00 50.28 89 LEU A O 1
ATOM 722 N N . ARG A 1 90 ? -0.080 0.683 -8.450 1.00 53.44 90 ARG A N 1
ATOM 723 C CA . ARG A 1 90 ? 0.418 1.944 -9.020 1.00 53.44 90 ARG A CA 1
ATOM 724 C C . ARG A 1 90 ? 1.935 2.036 -9.043 1.00 53.44 90 ARG A C 1
ATOM 726 O O . ARG A 1 90 ? 2.436 2.599 -10.003 1.00 53.44 90 ARG A O 1
ATOM 733 N N . ALA A 1 91 ? 2.677 1.472 -8.087 1.00 52.75 91 ALA A N 1
ATOM 734 C CA . ALA A 1 91 ? 4.137 1.378 -8.195 1.00 52.75 91 ALA A CA 1
ATOM 735 C C . ALA A 1 91 ? 4.536 0.564 -9.435 1.00 52.75 91 ALA A C 1
ATOM 737 O O . ALA A 1 91 ? 5.393 0.990 -10.207 1.00 52.75 91 ALA A O 1
ATOM 738 N N . ARG A 1 92 ? 3.836 -0.550 -9.695 1.00 59.91 92 ARG A N 1
ATOM 739 C CA . ARG A 1 92 ? 4.006 -1.343 -10.920 1.00 59.91 92 ARG A CA 1
ATOM 740 C C . ARG A 1 92 ? 3.613 -0.564 -12.177 1.00 59.91 92 ARG A C 1
ATOM 742 O O . ARG A 1 92 ? 4.401 -0.503 -13.111 1.00 59.91 92 ARG A O 1
ATOM 749 N N . GLN A 1 93 ? 2.450 0.085 -12.206 1.00 56.09 93 GLN A N 1
ATOM 750 C CA . GLN A 1 93 ? 2.006 0.893 -13.354 1.00 56.09 93 GLN A CA 1
ATOM 751 C C . GLN A 1 93 ? 2.908 2.117 -13.608 1.00 56.09 93 GLN A C 1
ATOM 753 O O . GLN A 1 93 ? 3.199 2.438 -14.758 1.00 56.09 93 GLN A O 1
ATOM 758 N N . ALA A 1 94 ? 3.404 2.770 -12.555 1.00 56.25 94 ALA A N 1
ATOM 759 C CA . ALA A 1 94 ? 4.346 3.880 -12.641 1.00 56.25 94 ALA A CA 1
ATOM 760 C C . ALA A 1 94 ? 5.722 3.414 -13.126 1.00 56.25 94 ALA A C 1
ATOM 762 O O . ALA A 1 94 ? 6.323 4.101 -13.943 1.00 56.25 94 ALA A O 1
ATOM 763 N N . ALA A 1 95 ? 6.209 2.249 -12.689 1.00 57.53 95 ALA A N 1
ATOM 764 C CA . ALA A 1 95 ? 7.446 1.665 -13.203 1.00 57.53 95 ALA A CA 1
ATOM 765 C C . ALA A 1 95 ? 7.314 1.243 -14.678 1.00 57.53 95 ALA A C 1
ATOM 767 O O . ALA A 1 95 ? 8.197 1.561 -15.474 1.00 57.53 95 ALA A O 1
ATOM 768 N N . LEU A 1 96 ? 6.196 0.612 -15.067 1.00 65.31 96 LEU A N 1
ATOM 769 C CA . LEU A 1 96 ? 5.889 0.294 -16.470 1.00 65.31 96 LEU A CA 1
ATOM 770 C C . LEU A 1 96 ? 5.917 1.559 -17.341 1.00 65.31 96 LEU A C 1
ATOM 772 O O . LEU A 1 96 ? 6.589 1.577 -18.367 1.00 65.31 96 LEU A O 1
ATOM 776 N N . SER A 1 97 ? 5.246 2.628 -16.898 1.00 63.06 97 SER A N 1
ATOM 777 C CA . SER A 1 97 ? 5.185 3.910 -17.610 1.00 63.06 97 SER A CA 1
ATOM 778 C C . SER A 1 97 ? 6.536 4.647 -17.643 1.00 63.06 97 SER A C 1
ATOM 780 O O . SER A 1 97 ? 6.978 5.080 -18.703 1.00 63.06 97 SER A O 1
ATOM 782 N N . LYS A 1 98 ? 7.244 4.741 -16.507 1.00 57.75 98 LYS A N 1
ATOM 783 C CA . LYS A 1 98 ? 8.520 5.470 -16.371 1.00 57.75 98 LYS A CA 1
ATOM 784 C C . LYS A 1 98 ? 9.665 4.830 -17.153 1.00 57.75 98 LYS A C 1
ATOM 786 O O . LYS A 1 98 ? 10.533 5.547 -17.643 1.00 57.75 98 LYS A O 1
ATOM 791 N N . TYR A 1 99 ? 9.698 3.501 -17.227 1.00 56.94 99 TYR A N 1
ATOM 792 C CA . TYR A 1 99 ? 10.813 2.765 -17.825 1.00 56.94 99 TYR A CA 1
ATOM 793 C C . TYR A 1 99 ? 10.464 2.092 -19.158 1.00 56.94 99 TYR A C 1
ATOM 795 O O . TYR A 1 99 ? 11.329 1.436 -19.731 1.00 56.94 99 TYR A O 1
ATOM 803 N N . GLY A 1 100 ? 9.222 2.217 -19.648 1.00 63.41 100 GLY A N 1
ATOM 804 C CA . GLY A 1 100 ? 8.767 1.504 -20.848 1.00 63.41 100 GLY A CA 1
ATOM 805 C C . GLY A 1 100 ? 8.927 -0.016 -20.720 1.00 63.41 100 GLY A C 1
ATOM 806 O O . GLY A 1 100 ? 9.248 -0.695 -21.693 1.00 63.41 100 GLY A O 1
ATOM 807 N N . ALA A 1 101 ? 8.801 -0.542 -19.499 1.00 60.09 101 ALA A N 1
ATOM 808 C CA . ALA A 1 101 ? 9.128 -1.929 -19.197 1.00 60.09 101 ALA A CA 1
ATOM 809 C C . ALA A 1 101 ? 8.032 -2.881 -19.706 1.00 60.09 101 ALA A C 1
ATOM 811 O O . ALA A 1 101 ? 6.846 -2.586 -19.600 1.00 60.09 101 ALA A O 1
ATOM 812 N N . GLY A 1 102 ? 8.420 -4.057 -20.210 1.00 64.12 102 GLY A N 1
ATOM 813 C CA . GLY A 1 102 ? 7.471 -5.112 -20.603 1.00 64.12 102 GLY A CA 1
ATOM 814 C C . GLY A 1 102 ? 6.924 -5.935 -19.428 1.00 64.12 102 GLY A C 1
ATOM 815 O O . GLY A 1 102 ? 5.967 -6.685 -19.592 1.00 64.12 102 GLY A O 1
ATOM 816 N N . LEU A 1 103 ? 7.537 -5.817 -18.245 1.00 68.62 103 LEU A N 1
ATOM 817 C CA . LEU A 1 103 ? 7.202 -6.561 -17.030 1.00 68.62 103 LEU A CA 1
ATOM 818 C C . LEU A 1 103 ? 7.736 -5.801 -15.803 1.00 68.62 103 LEU A C 1
ATOM 820 O O . LEU A 1 103 ? 8.8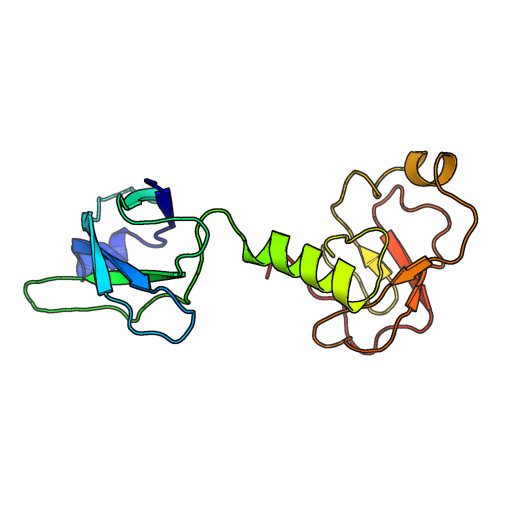17 -5.217 -15.869 1.00 68.62 103 LEU A O 1
ATOM 824 N N . VAL A 1 104 ? 7.022 -5.858 -14.676 1.00 71.12 104 VAL A N 1
ATOM 825 C CA . VAL A 1 104 ? 7.537 -5.447 -13.358 1.00 71.12 104 VAL A CA 1
ATOM 826 C C . VAL A 1 104 ? 7.475 -6.637 -12.410 1.00 71.12 104 VAL A C 1
ATOM 828 O O . VAL A 1 104 ? 6.445 -7.307 -12.340 1.00 71.12 104 VAL A O 1
ATOM 831 N N . MET A 1 105 ? 8.571 -6.872 -11.691 1.00 75.25 105 MET A N 1
ATOM 832 C CA . MET A 1 105 ? 8.726 -7.949 -10.710 1.00 75.25 105 MET A CA 1
ATOM 833 C C . MET A 1 105 ? 8.958 -7.363 -9.321 1.00 75.25 105 MET A C 1
ATOM 835 O O . MET A 1 105 ? 9.552 -6.290 -9.197 1.00 75.25 105 MET A O 1
ATOM 839 N N . VAL A 1 106 ? 8.515 -8.072 -8.287 1.00 75.56 106 VAL A N 1
ATOM 840 C CA . VAL A 1 106 ? 8.835 -7.743 -6.894 1.00 75.56 106 VAL A CA 1
ATOM 841 C C . VAL A 1 106 ? 10.194 -8.343 -6.545 1.00 75.56 106 VAL A C 1
ATOM 843 O O . VAL A 1 106 ? 10.421 -9.535 -6.770 1.00 75.56 106 VAL A O 1
ATOM 846 N N . ALA A 1 107 ? 11.094 -7.516 -6.015 1.00 77.94 107 ALA A N 1
ATOM 847 C CA . ALA A 1 107 ? 12.311 -8.001 -5.381 1.00 77.94 107 ALA A CA 1
ATOM 848 C C . ALA A 1 107 ? 11.970 -8.484 -3.967 1.00 77.94 107 ALA A C 1
ATOM 850 O O . ALA A 1 107 ? 11.326 -7.758 -3.221 1.00 77.94 107 ALA A O 1
ATOM 851 N N . ASP A 1 108 ? 12.393 -9.697 -3.636 1.00 81.62 108 ASP A N 1
ATOM 852 C CA . ASP A 1 108 ? 12.173 -10.382 -2.354 1.00 81.62 108 ASP A CA 1
ATOM 853 C C . ASP A 1 108 ? 13.535 -10.596 -1.661 1.00 81.62 108 ASP A C 1
ATOM 855 O O . ASP A 1 108 ? 13.885 -11.685 -1.210 1.00 81.62 108 ASP A O 1
ATOM 859 N N . GLY A 1 109 ? 14.388 -9.567 -1.734 1.00 81.12 109 GLY A N 1
ATOM 860 C CA . GLY A 1 109 ? 15.773 -9.576 -1.258 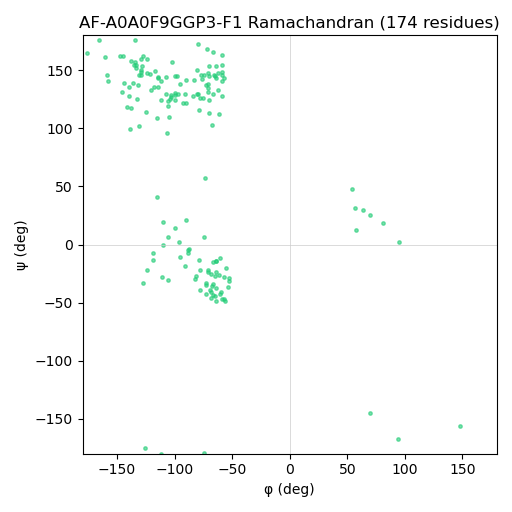1.00 81.12 109 GLY A CA 1
ATOM 861 C C . GLY A 1 109 ? 16.832 -9.920 -2.316 1.00 81.12 109 GLY A C 1
ATOM 862 O O . GLY A 1 109 ? 16.590 -9.898 -3.529 1.00 81.12 109 GLY A O 1
ATOM 863 N N . GLY A 1 110 ? 18.055 -10.193 -1.849 1.00 83.31 110 GLY A N 1
ATOM 864 C CA . GLY A 1 110 ? 19.208 -10.503 -2.696 1.00 83.31 110 GLY A CA 1
ATOM 865 C C . GLY A 1 110 ? 20.549 -10.032 -2.122 1.00 83.31 110 GLY A C 1
ATOM 866 O O . GLY A 1 110 ? 20.709 -9.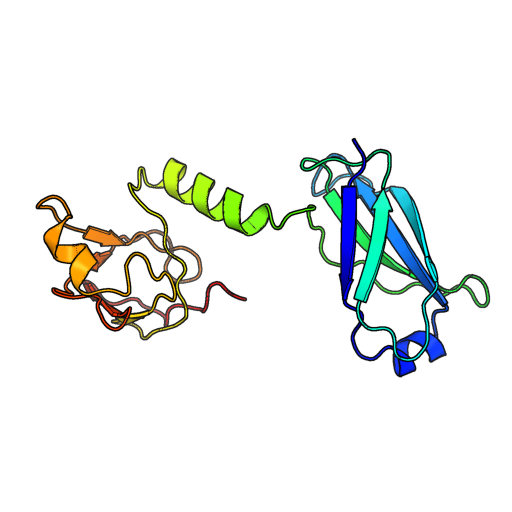857 -0.918 1.00 83.31 110 GLY A O 1
ATOM 867 N N . SER A 1 111 ? 21.527 -9.828 -3.003 1.00 87.44 111 SER A N 1
ATOM 868 C CA . SER A 1 111 ? 22.847 -9.261 -2.704 1.00 87.44 111 SER A CA 1
ATOM 869 C C . SER A 1 111 ? 23.130 -8.062 -3.618 1.00 87.44 111 SER A C 1
ATOM 871 O O . SER A 1 111 ? 22.292 -7.656 -4.420 1.00 87.44 111 SER A O 1
ATOM 873 N N . THR A 1 112 ? 24.330 -7.488 -3.553 1.00 87.75 112 THR A N 1
ATOM 874 C CA . THR A 1 112 ? 24.750 -6.426 -4.484 1.00 87.75 112 THR A CA 1
ATOM 875 C C . THR A 1 112 ? 24.906 -6.905 -5.932 1.00 87.75 112 THR A C 1
ATOM 877 O O . THR A 1 112 ? 24.955 -6.082 -6.842 1.00 87.75 112 THR A O 1
ATOM 880 N N . SER A 1 113 ? 24.970 -8.214 -6.183 1.00 88.50 113 SER A N 1
ATOM 881 C CA . SER A 1 113 ? 25.118 -8.790 -7.528 1.00 88.50 113 SER A CA 1
ATOM 882 C C . SER A 1 113 ? 23.955 -9.686 -7.950 1.00 88.50 113 SER A C 1
ATOM 884 O O . SER A 1 113 ? 23.909 -10.107 -9.107 1.00 88.50 113 SER A O 1
ATOM 886 N N . VAL A 1 114 ? 23.019 -9.973 -7.041 1.00 87.38 114 VAL A N 1
ATOM 887 C CA . VAL A 1 114 ? 21.897 -10.892 -7.262 1.00 87.38 114 VAL A CA 1
ATOM 888 C C . VAL A 1 114 ? 20.599 -10.252 -6.791 1.00 87.38 114 VAL A C 1
ATOM 890 O O . VAL A 1 114 ? 20.499 -9.867 -5.633 1.00 87.38 114 VAL A O 1
ATOM 893 N N . ALA A 1 115 ? 19.593 -10.176 -7.660 1.00 85.75 115 ALA A N 1
ATOM 894 C CA . ALA A 1 115 ? 18.215 -9.916 -7.244 1.00 85.75 115 ALA A CA 1
ATOM 895 C C . ALA A 1 115 ? 17.465 -11.236 -7.086 1.00 85.75 115 ALA A C 1
ATOM 897 O O . ALA A 1 115 ? 17.588 -12.118 -7.937 1.00 85.75 115 ALA A O 1
ATOM 898 N N . GLN A 1 116 ? 16.662 -11.348 -6.035 1.00 88.44 116 GLN A N 1
ATOM 899 C CA . GLN A 1 116 ? 15.733 -12.450 -5.833 1.00 88.44 116 GLN A CA 1
ATOM 900 C C . GLN A 1 116 ? 14.297 -11.974 -6.064 1.00 88.44 116 GLN A C 1
ATOM 902 O O . GLN A 1 116 ? 13.956 -10.842 -5.736 1.00 88.44 116 GLN A O 1
ATOM 907 N N . THR A 1 117 ? 13.447 -12.825 -6.637 1.00 85.31 117 THR A N 1
ATOM 908 C CA . THR A 1 117 ? 12.014 -12.566 -6.795 1.00 85.31 117 THR A CA 1
ATOM 909 C C . THR A 1 117 ? 11.172 -13.722 -6.277 1.00 85.31 117 THR A C 1
ATOM 911 O O . THR A 1 117 ? 11.518 -14.897 -6.443 1.00 85.31 117 THR A O 1
ATOM 914 N N . ALA A 1 118 ? 10.016 -13.376 -5.716 1.00 82.25 118 ALA A N 1
ATOM 915 C CA . ALA A 1 118 ? 8.945 -14.313 -5.408 1.00 82.25 118 ALA A CA 1
ATOM 916 C C . ALA A 1 118 ? 7.968 -14.517 -6.587 1.00 82.25 118 ALA A C 1
ATOM 918 O O . ALA A 1 118 ? 7.101 -15.388 -6.517 1.00 82.25 118 ALA A O 1
ATOM 919 N N . ASP A 1 119 ? 8.081 -13.747 -7.680 1.00 80.94 119 ASP A N 1
ATOM 920 C CA . ASP A 1 119 ? 7.146 -13.826 -8.807 1.00 80.94 119 ASP A CA 1
ATOM 921 C C . ASP A 1 119 ? 7.264 -15.172 -9.546 1.00 80.94 119 ASP A C 1
ATOM 923 O O . ASP A 1 119 ? 8.148 -15.380 -10.379 1.00 80.94 119 ASP A O 1
ATOM 927 N N . TYR A 1 120 ? 6.310 -16.077 -9.297 1.00 77.00 120 TYR A N 1
ATOM 928 C CA . TYR A 1 120 ? 6.255 -17.438 -9.859 1.00 77.00 120 TYR A CA 1
ATOM 929 C C . TYR A 1 120 ? 6.353 -17.493 -11.392 1.00 77.00 120 TYR A C 1
ATOM 931 O O . TYR A 1 120 ? 6.923 -18.421 -11.957 1.00 77.00 120 TYR A O 1
ATOM 939 N N . ARG A 1 121 ? 5.839 -16.464 -12.076 1.00 73.25 121 ARG A N 1
ATOM 940 C CA . ARG A 1 121 ? 5.913 -16.344 -13.541 1.00 73.25 121 ARG A CA 1
ATOM 941 C C . ARG A 1 121 ? 7.347 -16.282 -14.055 1.00 73.25 121 ARG A C 1
ATOM 943 O O . ARG A 1 121 ? 7.571 -16.654 -15.196 1.00 73.25 121 ARG A O 1
ATOM 950 N N . VAL A 1 122 ? 8.286 -15.815 -13.235 1.00 77.38 122 VAL A N 1
ATOM 951 C CA . VAL A 1 122 ? 9.707 -15.717 -13.584 1.00 77.38 122 VAL A CA 1
ATOM 952 C C . VAL A 1 122 ? 10.547 -16.715 -12.790 1.00 77.38 122 VAL A C 1
ATOM 954 O O . VAL A 1 122 ? 11.534 -17.212 -13.315 1.00 77.38 122 VAL A O 1
ATOM 957 N N . LYS A 1 123 ? 10.121 -17.101 -11.581 1.00 83.06 123 LYS A N 1
ATOM 958 C CA . LYS A 1 123 ? 10.695 -18.196 -10.779 1.00 83.06 123 LYS A CA 1
ATOM 959 C C . LYS A 1 123 ? 10.320 -19.578 -11.341 1.00 83.06 123 LYS A C 1
ATOM 961 O O . LYS A 1 123 ? 9.695 -20.403 -10.681 1.00 83.06 123 LYS A O 1
ATOM 966 N N . THR A 1 124 ? 10.655 -19.818 -12.603 1.00 76.00 124 THR A N 1
ATOM 967 C CA . THR A 1 124 ? 10.420 -21.086 -13.298 1.00 76.00 124 THR A CA 1
ATOM 968 C C . THR A 1 124 ? 11.366 -21.223 -14.485 1.00 76.00 124 THR A C 1
ATOM 970 O O . THR A 1 124 ? 11.594 -20.265 -15.223 1.00 76.00 124 THR A O 1
ATOM 973 N N . ALA A 1 125 ? 11.882 -22.432 -14.714 1.00 72.75 125 ALA A N 1
ATOM 974 C CA . ALA A 1 125 ? 12.723 -22.733 -15.874 1.00 72.7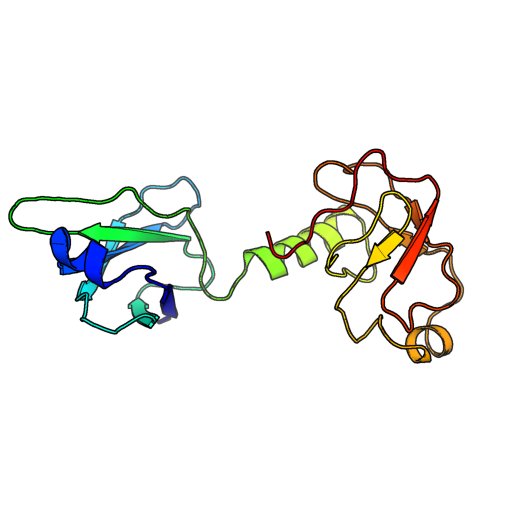5 125 ALA A CA 1
ATOM 975 C C . ALA A 1 125 ? 11.963 -22.593 -17.212 1.00 72.75 125 ALA A C 1
ATOM 977 O O . ALA A 1 125 ? 12.567 -22.328 -18.253 1.00 72.75 125 ALA A O 1
ATOM 978 N N . LEU A 1 126 ? 10.626 -22.706 -17.187 1.00 65.38 126 LEU A N 1
ATOM 979 C CA . LEU A 1 126 ? 9.768 -22.542 -18.371 1.00 65.38 126 LEU A CA 1
ATOM 980 C C . LEU A 1 126 ? 9.805 -21.116 -18.924 1.00 65.38 126 LEU A C 1
ATOM 982 O O . LEU A 1 126 ? 9.659 -20.905 -20.125 1.00 65.38 126 LEU A O 1
ATOM 986 N N . PHE A 1 127 ? 10.090 -20.135 -18.066 1.00 65.06 127 PHE A N 1
ATOM 987 C CA . PHE A 1 127 ? 10.107 -18.726 -18.436 1.00 65.06 127 PHE A CA 1
ATOM 988 C C . PHE A 1 127 ? 11.078 -18.417 -19.589 1.00 65.06 127 PHE A C 1
ATOM 990 O O . PHE A 1 127 ? 10.871 -17.477 -20.358 1.00 65.06 127 PHE A O 1
ATOM 997 N N . ARG A 1 128 ? 12.153 -19.205 -19.741 1.00 61.06 128 ARG A N 1
ATOM 998 C CA . ARG A 1 128 ? 13.131 -18.991 -20.812 1.00 61.06 128 ARG A CA 1
ATOM 999 C C . ARG A 1 128 ? 12.709 -19.586 -22.154 1.00 61.06 128 ARG A C 1
ATOM 1001 O O . ARG A 1 128 ? 13.134 -19.053 -23.177 1.00 61.06 128 ARG A O 1
ATOM 1008 N N . ALA A 1 129 ? 11.930 -20.666 -22.153 1.00 58.88 129 ALA A N 1
ATOM 1009 C CA . ALA A 1 129 ? 11.513 -21.344 -23.380 1.00 58.88 129 ALA A CA 1
ATOM 1010 C C . ALA A 1 129 ? 10.573 -20.462 -24.218 1.00 58.88 129 ALA A C 1
ATOM 1012 O O . ALA A 1 129 ? 10.688 -20.437 -25.441 1.00 58.88 129 ALA A O 1
ATOM 1013 N N . ASP A 1 130 ? 9.742 -19.660 -23.547 1.00 52.91 130 ASP A N 1
ATOM 1014 C CA . ASP A 1 130 ? 8.655 -18.905 -24.177 1.00 52.91 130 ASP A CA 1
ATOM 1015 C C . ASP A 1 130 ? 8.924 -17.392 -24.308 1.00 52.91 130 ASP A C 1
ATOM 1017 O O . ASP A 1 130 ? 8.047 -16.632 -24.722 1.00 52.91 130 ASP A O 1
ATOM 1021 N N . ARG A 1 131 ? 10.134 -16.911 -23.975 1.00 58.22 131 ARG A N 1
ATOM 1022 C CA . ARG A 1 131 ? 10.477 -15.475 -24.057 1.00 58.22 131 ARG A CA 1
ATOM 1023 C C . ARG A 1 131 ? 11.224 -15.111 -25.345 1.00 58.22 131 ARG A C 1
ATOM 1025 O O . ARG A 1 131 ? 12.089 -15.845 -25.818 1.00 58.22 131 ARG A O 1
ATOM 1032 N N . GLY A 1 132 ? 10.958 -13.911 -25.868 1.00 48.94 132 GLY A N 1
ATOM 1033 C CA . GLY A 1 132 ? 11.676 -13.346 -27.017 1.00 48.94 132 GLY A CA 1
ATOM 1034 C C . GLY A 1 132 ? 13.189 -13.203 -26.782 1.00 48.94 132 GLY A C 1
ATOM 1035 O O . GLY A 1 132 ? 13.647 -12.968 -25.661 1.00 48.94 132 GLY A O 1
ATOM 1036 N N . LYS A 1 133 ? 13.985 -13.337 -27.852 1.00 52.16 133 LYS A N 1
ATOM 1037 C CA . LYS A 1 133 ? 15.445 -13.140 -27.828 1.00 52.16 133 LYS A CA 1
ATOM 1038 C C . LYS A 1 133 ? 15.756 -11.648 -27.627 1.00 52.16 133 LYS A C 1
ATOM 1040 O O . LYS A 1 133 ? 15.462 -10.848 -28.506 1.00 52.16 133 LYS A O 1
ATOM 1045 N N . GLY A 1 134 ? 16.345 -11.271 -26.490 1.00 56.31 134 GLY A N 1
ATOM 1046 C CA . GLY A 1 134 ? 16.708 -9.880 -26.195 1.00 56.31 134 GLY A CA 1
ATOM 1047 C C . GLY A 1 134 ? 17.448 -9.705 -24.866 1.00 56.31 134 GLY A C 1
ATOM 1048 O O . GLY A 1 134 ? 17.458 -10.607 -24.025 1.00 56.31 134 GLY A O 1
ATOM 1049 N N . THR A 1 135 ? 18.077 -8.542 -24.686 1.00 61.25 135 THR A N 1
ATOM 1050 C CA . THR A 1 135 ? 18.785 -8.170 -23.452 1.00 61.25 135 THR A CA 1
ATOM 1051 C C . THR A 1 135 ? 17.795 -7.686 -22.404 1.00 61.25 135 THR A C 1
ATOM 1053 O O . THR A 1 135 ? 16.966 -6.820 -22.668 1.00 61.25 135 THR A O 1
ATOM 1056 N N . TRP A 1 136 ? 17.897 -8.240 -21.200 1.00 66.06 136 TRP A N 1
ATOM 1057 C CA . TRP A 1 136 ? 17.069 -7.852 -20.068 1.00 66.06 136 TRP A CA 1
ATOM 1058 C C . TRP A 1 136 ? 17.751 -6.737 -19.287 1.00 66.06 136 TRP A C 1
ATOM 1060 O O . TRP A 1 136 ? 18.875 -6.907 -18.815 1.00 66.06 136 TRP A O 1
ATOM 1070 N N . LEU A 1 137 ? 17.059 -5.608 -19.159 1.00 63.41 137 LEU A N 1
ATOM 1071 C CA . LEU A 1 137 ? 17.482 -4.486 -18.335 1.00 63.41 137 LEU A CA 1
ATOM 1072 C C . LEU A 1 137 ? 16.598 -4.421 -17.094 1.00 63.41 137 LEU A C 1
ATOM 1074 O O . LEU A 1 137 ? 15.374 -4.431 -17.199 1.00 63.41 137 LEU A O 1
ATOM 1078 N N . LEU A 1 138 ? 17.229 -4.341 -15.928 1.00 70.06 138 LEU A N 1
ATOM 1079 C CA . LEU A 1 138 ? 16.582 -4.184 -14.637 1.00 70.06 138 LEU A CA 1
ATOM 1080 C C . LEU A 1 138 ? 16.792 -2.745 -14.143 1.00 70.06 138 LEU A C 1
ATOM 1082 O O . LEU A 1 138 ? 17.853 -2.434 -13.591 1.00 70.06 138 LEU A O 1
ATOM 1086 N N . PRO A 1 139 ? 15.830 -1.839 -14.375 1.00 66.31 139 PRO A N 1
ATOM 1087 C CA . PRO A 1 139 ? 15.804 -0.542 -13.718 1.00 66.31 139 PRO A CA 1
ATOM 1088 C C . PRO A 1 139 ? 15.344 -0.709 -12.263 1.00 66.31 139 PRO A C 1
ATOM 1090 O O . PRO A 1 139 ? 14.289 -1.282 -12.001 1.00 66.31 139 PRO A O 1
ATOM 1093 N N . SER A 1 140 ? 16.131 -0.201 -11.315 1.00 66.88 140 SER A N 1
ATOM 1094 C CA . SER A 1 140 ? 15.839 -0.256 -9.877 1.00 66.88 140 SER A CA 1
ATOM 1095 C C . SER A 1 140 ? 15.306 1.073 -9.325 1.00 66.88 140 SER A C 1
ATOM 1097 O O . SER A 1 140 ? 15.531 2.150 -9.887 1.00 66.88 140 SER A O 1
ATOM 1099 N N . THR A 1 141 ? 14.597 0.987 -8.199 1.00 65.81 141 THR A N 1
ATOM 1100 C CA . THR A 1 141 ? 14.139 2.110 -7.361 1.00 65.81 141 THR A CA 1
ATOM 1101 C C . THR A 1 141 ? 14.872 2.104 -6.007 1.00 65.81 141 THR A C 1
ATOM 1103 O O . THR A 1 141 ? 15.734 1.255 -5.779 1.00 65.81 141 THR A O 1
ATOM 1106 N N . GLY A 1 142 ? 14.575 3.059 -5.116 1.00 66.69 142 GLY A N 1
ATOM 1107 C CA . GLY A 1 142 ? 15.214 3.150 -3.793 1.00 66.69 142 GLY A CA 1
ATOM 1108 C C . GLY A 1 142 ? 16.691 3.562 -3.860 1.00 66.69 142 GLY A C 1
ATOM 1109 O O . GLY A 1 142 ? 17.080 4.320 -4.748 1.00 66.69 142 GLY A O 1
ATOM 1110 N N . GLY A 1 143 ? 17.526 3.033 -2.957 1.00 64.62 143 GLY A N 1
ATOM 1111 C CA . GLY A 1 143 ? 18.966 3.348 -2.871 1.00 64.62 143 GLY A CA 1
ATOM 1112 C C . GLY A 1 143 ? 1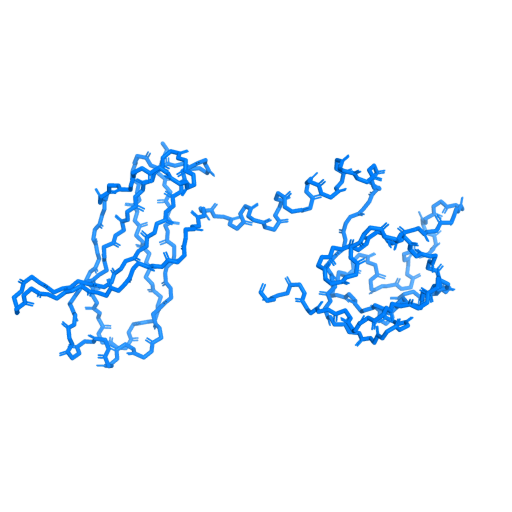9.792 2.997 -4.119 1.00 64.62 143 GLY A C 1
ATOM 1113 O O . GLY A 1 143 ? 20.926 3.441 -4.258 1.00 64.62 143 GLY A O 1
ATOM 1114 N N . ASN A 1 144 ? 19.206 2.246 -5.055 1.00 70.31 144 ASN A N 1
ATOM 1115 C CA . ASN A 1 144 ? 19.811 1.849 -6.325 1.00 70.31 144 ASN A CA 1
ATOM 1116 C C . ASN A 1 144 ? 19.159 2.546 -7.539 1.00 70.31 144 ASN A C 1
ATOM 1118 O O . ASN A 1 144 ? 19.240 2.047 -8.665 1.00 70.31 144 ASN A O 1
ATOM 1122 N N . GLN A 1 145 ? 18.451 3.663 -7.340 1.00 71.56 145 GLN A N 1
ATOM 1123 C CA . GLN A 1 145 ? 17.721 4.351 -8.406 1.00 71.56 145 GLN A CA 1
ATOM 1124 C C . GLN A 1 145 ? 18.635 4.922 -9.505 1.00 71.56 145 GLN A C 1
ATOM 1126 O O . GLN A 1 145 ? 19.709 5.453 -9.248 1.00 71.56 145 GLN A O 1
ATOM 1131 N N . GLY A 1 146 ? 18.141 4.883 -10.748 1.00 65.94 146 GLY A N 1
ATOM 1132 C CA . GLY A 1 146 ? 18.656 5.711 -11.848 1.00 65.94 146 GLY A CA 1
ATOM 1133 C C . GLY A 1 146 ? 19.697 5.048 -12.749 1.00 65.94 146 GLY A C 1
ATOM 1134 O O . GLY A 1 146 ? 20.163 5.683 -13.688 1.00 65.94 146 GLY A O 1
ATOM 1135 N N . ALA A 1 147 ? 20.032 3.776 -12.518 1.00 68.12 147 ALA A N 1
ATOM 1136 C CA . ALA A 1 147 ? 21.065 3.096 -13.287 1.00 68.12 147 ALA A CA 1
ATOM 1137 C C . ALA A 1 147 ? 20.644 1.648 -13.635 1.00 68.12 147 ALA A C 1
ATOM 1139 O O . ALA A 1 147 ? 20.745 0.762 -12.785 1.00 68.12 147 ALA A O 1
ATOM 1140 N N . PRO A 1 148 ? 20.152 1.380 -14.862 1.00 70.12 148 PRO A N 1
ATOM 1141 C CA . PRO A 1 148 ? 19.686 0.050 -15.251 1.00 70.12 148 PRO A CA 1
ATOM 1142 C C . PRO A 1 148 ? 20.836 -0.96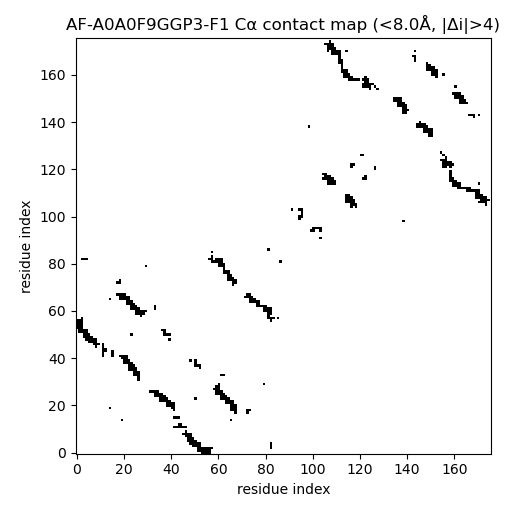2 -15.279 1.00 70.12 148 PRO A C 1
ATOM 1144 O O . PRO A 1 148 ? 21.971 -0.610 -15.619 1.00 70.12 148 PRO A O 1
ATOM 1147 N N . ARG A 1 149 ? 20.542 -2.219 -14.921 1.00 79.06 149 ARG A N 1
ATOM 1148 C CA . ARG A 1 149 ? 21.505 -3.333 -14.930 1.00 79.06 149 ARG A CA 1
ATOM 1149 C C . ARG A 1 149 ? 21.141 -4.397 -15.944 1.00 79.06 149 ARG A C 1
ATOM 1151 O O . ARG A 1 149 ? 19.969 -4.686 -16.144 1.00 79.06 149 ARG A O 1
ATOM 1158 N N . ILE A 1 150 ? 22.146 -4.995 -16.561 1.00 81.00 150 ILE A N 1
ATOM 1159 C CA . ILE A 1 150 ? 21.982 -6.132 -17.459 1.00 81.00 150 ILE A CA 1
ATOM 1160 C C . ILE A 1 150 ? 21.776 -7.376 -16.606 1.00 81.00 150 ILE A C 1
ATOM 1162 O O . ILE A 1 150 ? 22.612 -7.673 -15.757 1.00 81.00 150 ILE A O 1
ATOM 1166 N N . VAL A 1 151 ? 20.699 -8.120 -16.844 1.00 79.69 151 VAL A N 1
ATOM 1167 C CA . VAL A 1 151 ? 20.501 -9.438 -16.231 1.00 79.69 151 VAL A CA 1
ATOM 1168 C C . VAL A 1 151 ? 21.339 -10.472 -16.985 1.00 79.69 151 VAL A C 1
ATOM 1170 O O . VAL A 1 151 ? 21.107 -10.732 -18.166 1.00 79.69 151 VAL A O 1
ATOM 1173 N N . LEU A 1 152 ? 22.312 -11.057 -16.288 1.00 78.50 152 LEU A N 1
ATOM 1174 C CA . LEU A 1 152 ? 23.239 -12.071 -16.791 1.00 78.50 152 LEU A CA 1
ATOM 1175 C C . LEU A 1 152 ? 22.740 -13.506 -16.576 1.00 78.50 152 LEU A C 1
ATOM 1177 O O . LEU A 1 152 ? 23.226 -14.417 -17.247 1.00 78.50 152 LEU A O 1
ATOM 1181 N N . SER A 1 153 ? 21.782 -13.725 -15.666 1.00 76.50 153 SER A N 1
ATOM 1182 C CA . SER A 1 153 ? 21.245 -15.067 -15.407 1.00 76.50 153 SER A CA 1
ATOM 1183 C C . SER A 1 153 ? 20.639 -15.692 -16.658 1.00 76.50 153 SER A C 1
ATOM 1185 O O . SER A 1 153 ? 19.766 -15.122 -17.320 1.00 76.50 153 SER A O 1
ATOM 1187 N N . SER A 1 154 ? 21.085 -16.909 -16.953 1.00 69.31 154 SER A N 1
ATOM 1188 C CA . SER A 1 154 ? 20.568 -17.727 -18.043 1.00 69.31 154 SER A CA 1
ATOM 1189 C C . SER A 1 154 ? 19.283 -18.463 -17.661 1.00 69.31 154 SER A C 1
ATOM 1191 O O . SER A 1 154 ? 18.468 -18.707 -18.545 1.00 69.31 154 SER A O 1
ATOM 1193 N N . ASP A 1 155 ? 19.068 -18.764 -16.381 1.00 73.81 155 ASP A N 1
ATOM 1194 C CA . ASP A 1 155 ? 17.878 -19.448 -15.876 1.00 73.81 155 ASP A CA 1
ATOM 1195 C C . ASP A 1 155 ? 17.448 -18.861 -14.519 1.00 73.81 155 ASP A C 1
ATOM 1197 O O . ASP A 1 155 ? 18.220 -18.914 -13.560 1.00 73.81 155 ASP A O 1
ATOM 1201 N N . PRO A 1 156 ? 16.239 -18.286 -14.421 1.00 75.44 156 PRO A N 1
ATOM 1202 C CA . PRO A 1 156 ? 15.679 -17.813 -13.166 1.00 75.44 156 PRO A CA 1
ATOM 1203 C C . PRO A 1 156 ? 14.864 -18.876 -12.414 1.00 75.44 156 PRO A C 1
ATOM 1205 O O . PRO A 1 156 ? 14.054 -18.509 -11.573 1.00 75.44 156 PRO A O 1
ATOM 1208 N N . GLY A 1 157 ? 15.045 -20.177 -12.662 1.00 78.88 157 GLY A N 1
ATOM 1209 C CA . GLY A 1 157 ? 14.292 -21.254 -12.003 1.00 78.88 157 GLY A CA 1
ATOM 1210 C C . GLY A 1 157 ? 14.296 -21.208 -10.467 1.00 78.88 157 GLY A C 1
ATOM 1211 O O . GLY A 1 157 ? 13.310 -21.584 -9.839 1.00 78.88 157 GLY A O 1
ATOM 1212 N N . ALA A 1 158 ? 15.354 -20.668 -9.854 1.00 83.88 158 ALA A N 1
ATOM 1213 C CA . ALA A 1 158 ? 15.435 -20.425 -8.407 1.00 83.88 158 ALA A CA 1
ATOM 1214 C C . ALA A 1 158 ? 14.864 -19.059 -7.961 1.00 83.88 158 ALA A C 1
ATOM 1216 O O . ALA A 1 158 ? 14.801 -18.764 -6.770 1.00 83.88 158 ALA A O 1
ATOM 1217 N N . GLY A 1 159 ? 14.442 -18.221 -8.907 1.00 85.25 159 GLY A N 1
ATOM 1218 C CA . GLY A 1 159 ? 13.981 -16.850 -8.691 1.00 85.25 159 GLY A CA 1
ATOM 1219 C C . GLY A 1 159 ? 15.126 -15.852 -8.551 1.00 85.25 159 GLY A C 1
ATOM 1220 O O . GLY A 1 159 ? 14.910 -14.776 -8.012 1.00 85.25 159 GLY A O 1
ATOM 1221 N N . GLN A 1 160 ? 16.339 -16.202 -8.990 1.00 87.69 160 GLN A N 1
ATOM 1222 C CA . GLN A 1 160 ? 17.541 -15.385 -8.812 1.00 87.69 160 GLN A CA 1
ATOM 1223 C C . GLN A 1 160 ? 18.108 -14.881 -10.143 1.00 87.69 160 GLN A C 1
ATOM 1225 O O . GLN A 1 160 ? 18.270 -15.633 -11.108 1.00 87.69 160 GLN A O 1
ATOM 1230 N N . PHE A 1 161 ? 18.468 -13.599 -10.167 1.00 85.62 161 PHE A N 1
ATOM 1231 C CA . PHE A 1 161 ? 19.030 -12.910 -11.324 1.00 85.62 161 PHE A CA 1
ATOM 1232 C C . PHE A 1 161 ? 20.366 -12.274 -10.964 1.00 85.62 161 PHE A C 1
ATOM 1234 O O . PHE A 1 161 ? 20.411 -11.315 -10.197 1.00 85.62 161 PHE A O 1
ATOM 1241 N N . THR A 1 162 ? 21.453 -12.760 -11.552 1.00 87.75 162 THR A N 1
ATOM 1242 C CA . THR A 1 162 ? 22.740 -12.072 -11.522 1.00 87.75 162 THR A CA 1
ATOM 1243 C C . THR A 1 162 ? 22.672 -10.855 -12.429 1.00 87.75 162 THR A C 1
ATOM 1245 O O . THR A 1 162 ? 22.147 -10.946 -13.542 1.00 87.75 162 THR A O 1
ATOM 1248 N N . VAL A 1 163 ? 23.221 -9.730 -11.981 1.00 84.81 163 VAL A N 1
ATOM 1249 C CA . VAL A 1 163 ? 23.214 -8.479 -12.742 1.00 84.81 163 VAL A CA 1
ATOM 1250 C C . VAL A 1 163 ? 24.610 -7.900 -12.963 1.00 84.81 163 VAL A C 1
ATOM 1252 O O . VAL A 1 163 ? 25.547 -8.205 -12.230 1.00 84.81 163 VAL A O 1
ATOM 1255 N N . SER A 1 164 ? 24.745 -7.033 -13.969 1.00 82.44 164 SER A N 1
ATOM 1256 C CA . SER A 1 164 ? 25.946 -6.227 -14.196 1.00 82.44 164 SER A CA 1
ATOM 1257 C C . SER A 1 164 ? 25.613 -4.823 -14.727 1.00 82.44 164 SER A C 1
ATOM 1259 O O . SER A 1 164 ? 24.743 -4.696 -15.594 1.00 82.44 164 SER A O 1
ATOM 1261 N N . PRO A 1 165 ? 26.288 -3.757 -14.253 1.00 83.69 165 PRO A N 1
ATOM 1262 C CA . PRO A 1 165 ? 27.241 -3.746 -13.133 1.00 83.69 165 PRO A CA 1
ATOM 1263 C C . PRO A 1 165 ? 26.569 -4.041 -11.774 1.00 83.69 165 PRO A C 1
ATOM 1265 O O . PRO A 1 165 ? 25.345 -4.009 -11.667 1.00 83.69 165 PRO A O 1
ATOM 1268 N N . ILE A 1 166 ? 27.359 -4.344 -10.737 1.00 86.06 166 ILE A N 1
ATOM 1269 C CA . ILE A 1 166 ? 26.827 -4.587 -9.383 1.00 86.06 166 ILE A CA 1
ATOM 1270 C C . ILE A 1 166 ? 26.171 -3.325 -8.800 1.00 86.06 166 ILE A C 1
ATOM 1272 O O . ILE A 1 166 ? 26.508 -2.195 -9.170 1.00 86.06 166 ILE A O 1
ATOM 1276 N N . TRP A 1 167 ? 25.224 -3.507 -7.885 1.00 82.50 167 TRP A N 1
ATOM 1277 C CA . TRP A 1 167 ? 24.626 -2.417 -7.124 1.00 82.50 167 TRP A CA 1
ATOM 1278 C C . TRP A 1 167 ? 25.571 -1.890 -6.036 1.00 82.50 167 TRP A C 1
ATOM 1280 O O . TRP A 1 167 ? 26.308 -2.674 -5.435 1.00 82.50 167 TRP A O 1
ATOM 1290 N N . PRO A 1 168 ? 25.532 -0.577 -5.743 1.00 82.31 168 PRO A N 1
ATOM 1291 C CA . PRO A 1 168 ? 26.259 0.007 -4.616 1.00 82.31 168 PRO A CA 1
ATOM 1292 C C . PRO A 1 168 ? 25.706 -0.428 -3.249 1.00 82.31 168 PRO A C 1
ATOM 1294 O O . PRO A 1 168 ? 26.451 -0.425 -2.274 1.00 82.31 168 PRO A O 1
ATOM 1297 N N . ALA A 1 169 ? 24.427 -0.812 -3.171 1.00 82.56 169 ALA A N 1
ATOM 1298 C CA . ALA A 1 169 ? 23.780 -1.297 -1.954 1.00 82.56 169 ALA A CA 1
ATOM 1299 C C . ALA A 1 169 ? 22.969 -2.572 -2.223 1.00 82.56 169 ALA A C 1
ATOM 1301 O O . ALA A 1 169 ? 22.517 -2.808 -3.347 1.00 82.56 169 ALA A O 1
ATOM 1302 N N . VAL A 1 170 ? 22.773 -3.386 -1.182 1.00 84.88 170 VAL A N 1
ATOM 1303 C CA . VAL A 1 170 ? 21.916 -4.581 -1.243 1.00 84.88 170 VAL A CA 1
ATOM 1304 C C . VAL A 1 170 ? 20.496 -4.169 -1.629 1.00 84.88 170 VAL A C 1
ATOM 1306 O O . VAL A 1 170 ? 20.007 -3.118 -1.215 1.00 84.88 170 VAL A O 1
ATOM 1309 N N . ILE A 1 171 ? 19.851 -4.977 -2.471 1.00 76.31 171 ILE A N 1
ATOM 1310 C CA . ILE A 1 171 ? 18.460 -4.746 -2.846 1.00 76.31 171 ILE A CA 1
ATOM 1311 C C . ILE A 1 171 ? 17.557 -5.027 -1.637 1.00 76.31 171 ILE A C 1
ATOM 1313 O O . ILE A 1 171 ? 17.626 -6.103 -1.043 1.00 76.31 171 ILE A O 1
ATOM 1317 N N . ALA A 1 172 ? 16.754 -4.036 -1.255 1.00 72.31 172 ALA A N 1
ATOM 1318 C CA . ALA A 1 172 ? 15.775 -4.185 -0.187 1.00 72.31 172 ALA A CA 1
ATOM 1319 C C . ALA A 1 172 ? 14.632 -5.109 -0.629 1.00 72.31 172 ALA A C 1
ATOM 1321 O O . ALA A 1 172 ? 14.343 -5.227 -1.827 1.00 72.31 172 ALA A O 1
ATOM 1322 N N . ASP A 1 173 ? 13.991 -5.751 0.343 1.00 70.25 173 ASP A N 1
ATOM 1323 C CA . ASP A 1 173 ? 12.734 -6.448 0.105 1.00 70.25 173 ASP A CA 1
ATOM 1324 C C . ASP A 1 173 ? 11.647 -5.413 -0.236 1.00 70.25 173 ASP A C 1
ATOM 1326 O O . ASP A 1 173 ? 11.468 -4.414 0.453 1.00 70.25 173 ASP A O 1
ATOM 1330 N N . GLY A 1 174 ? 10.919 -5.638 -1.330 1.00 60.16 174 GLY A N 1
ATOM 1331 C CA . GLY A 1 174 ? 9.771 -4.823 -1.719 1.00 60.16 174 GLY A CA 1
ATOM 1332 C C . GLY A 1 174 ? 8.512 -5.076 -0.880 1.00 60.16 174 GLY A C 1
ATOM 1333 O O . GLY A 1 174 ? 7.435 -4.605 -1.272 1.00 60.16 174 GLY A O 1
ATOM 1334 N N . ASN A 1 175 ? 8.601 -5.887 0.179 1.00 54.22 175 ASN A N 1
ATOM 1335 C CA . ASN A 1 175 ? 7.602 -6.042 1.237 1.00 54.22 175 ASN A CA 1
ATOM 1336 C C . ASN A 1 175 ? 7.777 -5.057 2.412 1.00 54.22 175 ASN A C 1
ATOM 1338 O O . ASN A 1 175 ? 6.913 -5.087 3.285 1.00 54.22 175 ASN A O 1
ATOM 1342 N N . GLU A 1 176 ? 8.830 -4.225 2.444 1.00 37.78 176 GLU A N 1
ATOM 1343 C CA . GLU A 1 176 ? 8.936 -3.111 3.412 1.00 37.78 176 GLU A CA 1
ATOM 1344 C C . GLU A 1 176 ? 7.818 -2.070 3.243 1.00 37.78 176 GLU A C 1
ATOM 1346 O O . GLU A 1 176 ? 7.493 -1.702 2.083 1.00 37.78 176 GLU A O 1
#

Organism: NCBI:txid412755

Sequence (176 aa):
MSVTIRIVVEDIADKLLIFDEIELHRSDTLGGSYAQVATESLVEDQFYYSIVDSGGDINKWYKYRFHQDVPLANSDYSDPFRVDGVTRLRARQAALSKYGAGLVMVADGGSTSVAQTADYRVKTALFRADRGKGTWLLPSTGGNQGAPRIVLSSDPGAGQFTVSPIWPAVIADGNE

Mean predicted aligned error: 14.94 Å

Solvent-accessible surface area (backbone atoms only — not comparable to full-atom values): 10196 Å² total; per-residue (Å²): 90,71,38,72,45,76,48,78,46,80,63,44,75,67,45,59,77,66,29,50,29,37,40,35,25,39,19,80,41,91,88,52,75,65,44,80,75,46,73,46,74,64,52,88,98,50,46,78,44,79,48,74,35,66,86,35,51,75,74,34,26,34,34,40,30,42,31,21,81,81,72,76,41,70,54,73,68,50,78,77,44,47,55,88,56,47,66,63,58,47,50,42,53,49,47,32,65,76,66,71,44,96,74,80,80,56,40,63,22,60,42,38,45,32,46,23,36,74,47,62,80,49,34,28,64,66,47,63,78,80,50,82,94,77,87,49,70,50,74,44,65,76,99,50,51,87,56,67,19,39,54,68,49,87,62,30,45,88,14,42,36,37,43,41,72,63,49,96,53,62,47,65,46,68,83,115